Protein AF-A0A943L977-F1 (afdb_monomer)

Sequence (225 aa):
MISFDGFYSFISLGLAIFAIVITNFINKKDFKNYPFGKSTLEPILVIIKSLVLLIMCSITMFSAIEQVFNGGNSVDEGFALWYSVISSVGCTWVYLYMKKSSKSLNSEIVKVESNQWLMDAMISIGVLVGFIFSVILKKLELYEISKYVDPGMVIFTSSIFLRMPIRSIIEAFKELINTSADEDINYDINNLVKTVQDEYNIDDSVARVAKIGRELRIEIDFIVS

Nearest PDB structures (foldseek):
  8xma-assembly1_B  TM=7.734E-01  e=8.703E-07  Homo sapiens
  8f6j-assembly1_A  TM=7.476E-01  e=1.371E-06  Shewanella oneidensis
  3h90-assembly2_D  TM=8.190E-01  e=8.454E-06  Escherichia coli K-12
  8zsb-assembly1_B  TM=7.440E-01  e=2.789E-05  Homo sapiens
  7a0g-assembly1_FFF  TM=2.735E-01  e=5.050E+00  Serratia marcescens

Radius of gyration: 23.87 Å; Cα contacts (8 Å, |Δi|>4): 248; chains: 1; bounding box: 60×28×75 Å

Secondary structure (DSSP, 8-state):
-HHHHHHHHHHHHHHHHHHHHHHHHHHS--TTT-TT-STTHHHHHHHHHHHHHHHHHHHHHHHHHHHHHTT-----HHHHHHHHHHHHHHHHHHHHHHHHHHHHHT-HHHHHHHHHHHHHHHHHHHHHHHHHHHHHHHHTT-HHHHHHHHHHHHHHHHHHHTHHHHHHHHHHHHHHTTPBPPHHHHHHHHHHHHHHHHHHT-SEEEEEEEEETTEEEEEEEEE--

Structure (mmCIF, N/CA/C/O backbone):
data_AF-A0A943L977-F1
#
_entry.id   AF-A0A943L977-F1
#
loop_
_atom_site.group_PDB
_atom_site.id
_atom_site.type_symbol
_atom_site.label_atom_id
_atom_site.label_alt_id
_atom_site.label_comp_id
_atom_site.label_asym_id
_atom_site.label_entity_id
_atom_site.label_seq_id
_atom_site.pdbx_PDB_ins_code
_atom_site.Cartn_x
_atom_site.Cartn_y
_atom_site.Ca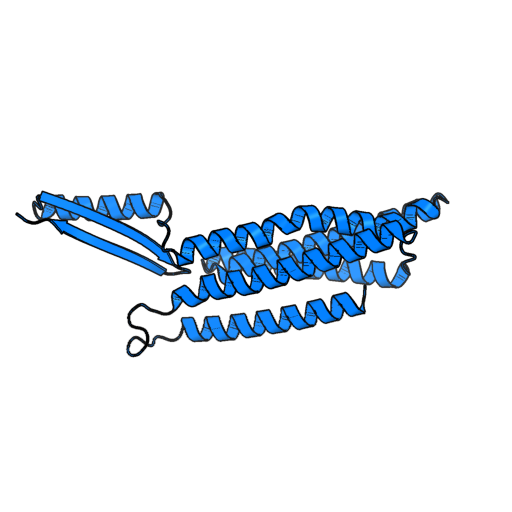rtn_z
_atom_site.occupancy
_atom_site.B_iso_or_equiv
_atom_site.auth_seq_id
_atom_site.auth_comp_id
_atom_site.auth_asym_id
_atom_site.auth_atom_id
_atom_site.pdbx_PDB_model_num
ATOM 1 N N . MET A 1 1 ? 19.811 -3.674 -12.307 1.00 54.75 1 MET A N 1
ATOM 2 C CA . MET A 1 1 ? 18.432 -4.078 -11.946 1.00 54.75 1 MET A CA 1
ATOM 3 C C . MET A 1 1 ? 18.370 -5.412 -11.209 1.00 54.75 1 MET A C 1
ATOM 5 O O . MET A 1 1 ? 17.838 -5.413 -10.114 1.00 54.75 1 MET A O 1
ATOM 9 N N . ILE A 1 2 ? 18.958 -6.506 -11.715 1.00 55.53 2 ILE A N 1
ATOM 10 C CA . ILE A 1 2 ? 18.793 -7.857 -11.124 1.00 55.53 2 ILE A CA 1
ATOM 11 C C . ILE A 1 2 ? 19.232 -7.947 -9.646 1.00 55.53 2 ILE A C 1
ATOM 13 O O . ILE A 1 2 ? 18.481 -8.457 -8.822 1.00 55.53 2 ILE A O 1
ATOM 17 N N . SER A 1 3 ? 20.396 -7.401 -9.266 1.00 59.47 3 SER A N 1
ATOM 18 C CA . SER A 1 3 ? 20.815 -7.423 -7.850 1.00 59.47 3 SER A CA 1
ATOM 19 C C . SER A 1 3 ? 19.894 -6.604 -6.945 1.00 59.47 3 SER A C 1
ATOM 21 O O . SER A 1 3 ? 19.609 -7.019 -5.828 1.00 59.47 3 SER A O 1
ATOM 23 N N . PHE A 1 4 ? 19.406 -5.457 -7.424 1.00 64.62 4 PHE A N 1
ATOM 24 C CA . PHE A 1 4 ? 18.495 -4.602 -6.661 1.00 64.62 4 PHE A CA 1
ATOM 25 C C . PHE A 1 4 ? 17.139 -5.285 -6.437 1.00 64.62 4 PHE A C 1
ATOM 27 O O . PHE A 1 4 ? 16.618 -5.256 -5.326 1.00 64.62 4 PHE A O 1
ATOM 34 N N . ASP A 1 5 ? 16.622 -5.972 -7.457 1.00 66.62 5 ASP A N 1
ATOM 35 C CA . ASP A 1 5 ? 15.373 -6.739 -7.386 1.00 66.62 5 ASP A CA 1
ATOM 36 C C . ASP A 1 5 ? 15.491 -7.942 -6.425 1.00 66.62 5 ASP A C 1
ATOM 38 O O . ASP A 1 5 ? 14.585 -8.244 -5.645 1.00 66.62 5 ASP A O 1
ATOM 42 N N . GLY A 1 6 ? 16.671 -8.574 -6.384 1.00 71.62 6 GLY A N 1
ATOM 43 C CA . GLY A 1 6 ? 16.999 -9.608 -5.398 1.00 71.62 6 GLY A CA 1
ATOM 44 C C . GLY A 1 6 ? 17.015 -9.086 -3.956 1.00 71.62 6 GLY A C 1
ATOM 45 O O . GLY A 1 6 ? 16.413 -9.698 -3.072 1.00 71.62 6 GLY A O 1
ATOM 46 N N . PHE A 1 7 ? 17.649 -7.933 -3.709 1.00 74.81 7 PHE A N 1
ATOM 47 C CA . PHE A 1 7 ? 17.635 -7.290 -2.387 1.00 74.81 7 PHE A CA 1
ATOM 48 C C . PHE A 1 7 ? 16.227 -6.861 -1.971 1.00 74.81 7 PHE A C 1
ATOM 50 O O . PHE A 1 7 ? 15.832 -7.091 -0.827 1.00 74.81 7 PHE A O 1
ATOM 57 N N . TYR A 1 8 ? 15.457 -6.289 -2.898 1.00 76.94 8 TYR A N 1
ATOM 58 C CA . TYR A 1 8 ? 14.060 -5.934 -2.669 1.00 76.94 8 TYR A CA 1
ATOM 59 C C . TYR A 1 8 ? 13.241 -7.158 -2.258 1.00 76.94 8 TYR A C 1
ATOM 61 O O . TYR A 1 8 ? 12.598 -7.145 -1.211 1.00 76.94 8 TYR A O 1
ATOM 69 N N . SER A 1 9 ? 13.336 -8.247 -3.021 1.00 76.94 9 SER A N 1
ATOM 70 C CA . SER A 1 9 ? 12.624 -9.495 -2.736 1.00 76.94 9 SER A CA 1
ATOM 71 C C . SER A 1 9 ? 12.993 -10.072 -1.365 1.00 76.94 9 SER A C 1
ATOM 73 O O . SER A 1 9 ? 12.118 -10.529 -0.629 1.00 76.94 9 SER A O 1
ATOM 75 N N . PHE A 1 10 ? 14.271 -10.007 -0.981 1.00 82.44 10 PHE A N 1
ATOM 76 C CA . PHE A 1 10 ? 14.735 -10.479 0.324 1.00 82.44 10 PHE A CA 1
ATOM 77 C C . PHE A 1 10 ? 14.172 -9.647 1.486 1.00 82.44 10 PHE A C 1
ATOM 79 O O . PHE A 1 10 ? 13.666 -10.202 2.464 1.00 82.44 10 PHE A O 1
ATOM 86 N N . ILE A 1 11 ? 14.211 -8.316 1.370 1.00 85.44 11 ILE A N 1
ATOM 87 C CA . ILE A 1 11 ? 13.645 -7.404 2.375 1.00 85.44 11 ILE A CA 1
ATOM 88 C C . ILE A 1 11 ? 12.129 -7.606 2.483 1.00 85.44 11 ILE A C 1
ATOM 90 O O . ILE A 1 11 ? 11.601 -7.734 3.589 1.00 85.44 11 ILE A O 1
ATOM 94 N N . SER A 1 12 ? 11.435 -7.691 1.348 1.00 80.50 12 SER A N 1
ATOM 95 C CA . SER A 1 12 ? 9.991 -7.924 1.278 1.00 80.50 12 SER A CA 1
ATOM 96 C C . SER A 1 12 ? 9.593 -9.246 1.933 1.00 80.50 12 SER A C 1
ATOM 98 O O . SER A 1 12 ? 8.645 -9.280 2.719 1.00 80.50 12 SER A O 1
ATOM 100 N N . LEU A 1 13 ? 10.360 -10.316 1.703 1.00 84.81 13 LEU A N 1
ATOM 101 C CA . LEU A 1 13 ? 10.159 -11.599 2.375 1.00 84.81 13 LEU A CA 1
ATOM 102 C C . LEU A 1 13 ? 10.334 -11.475 3.896 1.00 84.81 13 LEU A C 1
ATOM 104 O O . LEU A 1 13 ? 9.500 -11.970 4.655 1.00 84.81 13 LEU A O 1
ATOM 108 N N . GLY A 1 14 ? 11.382 -10.782 4.349 1.00 87.56 14 GLY A N 1
ATOM 109 C CA . GLY A 1 14 ? 11.613 -10.528 5.772 1.00 87.56 14 GLY A CA 1
ATOM 110 C C . GLY A 1 14 ? 10.456 -9.766 6.426 1.00 87.56 14 GLY A C 1
ATOM 111 O O . GLY A 1 14 ? 9.971 -10.165 7.486 1.00 87.56 14 GLY A O 1
ATOM 112 N N . LEU A 1 15 ? 9.951 -8.721 5.765 1.00 86.38 15 LEU A N 1
ATOM 113 C CA . LEU A 1 15 ? 8.788 -7.958 6.224 1.00 86.38 15 LEU A CA 1
ATOM 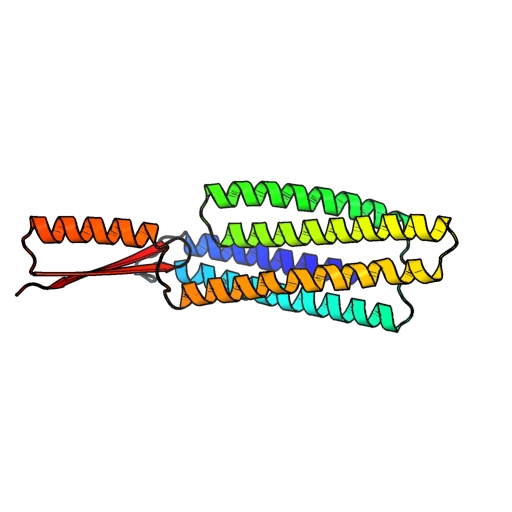114 C C . LEU A 1 15 ? 7.505 -8.793 6.246 1.00 86.38 15 LEU A C 1
ATOM 116 O O . LEU A 1 15 ? 6.686 -8.625 7.150 1.00 86.38 15 LEU A O 1
ATOM 120 N N . ALA A 1 16 ? 7.321 -9.695 5.281 1.00 84.62 16 ALA A N 1
ATOM 121 C CA . ALA A 1 16 ? 6.182 -10.606 5.251 1.00 84.62 16 ALA A CA 1
ATOM 122 C C . ALA A 1 16 ? 6.227 -11.603 6.420 1.00 84.62 16 ALA A C 1
ATOM 124 O O . ALA A 1 16 ? 5.232 -11.768 7.126 1.00 84.62 16 ALA A O 1
ATOM 125 N N . ILE A 1 17 ? 7.389 -12.208 6.693 1.00 87.75 17 ILE A N 1
ATOM 126 C CA . ILE A 1 17 ? 7.575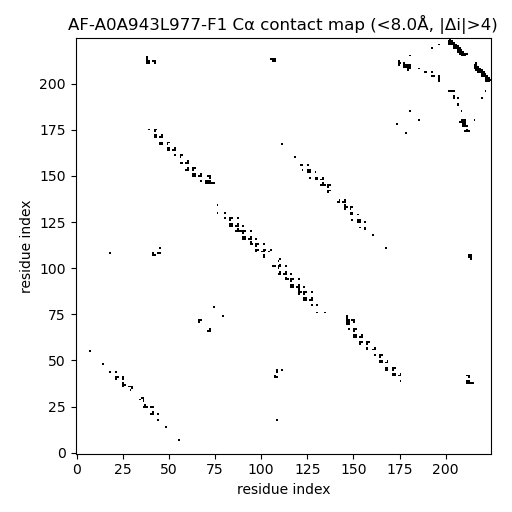 -13.102 7.847 1.00 87.75 17 ILE A CA 1
ATOM 127 C C . ILE A 1 17 ? 7.326 -12.342 9.151 1.00 87.75 17 ILE A C 1
ATOM 129 O O . ILE A 1 17 ? 6.584 -12.815 10.013 1.00 87.75 17 ILE A O 1
ATOM 133 N N . PHE A 1 18 ? 7.895 -11.142 9.283 1.00 88.19 18 PHE A N 1
ATOM 134 C CA . PHE A 1 18 ? 7.677 -10.292 10.448 1.00 88.19 18 PHE A CA 1
ATOM 135 C C . PHE A 1 18 ? 6.190 -9.967 10.642 1.00 88.19 18 PHE A C 1
ATOM 137 O O . PHE A 1 18 ? 5.667 -10.109 11.748 1.00 88.19 18 PHE A O 1
ATOM 144 N N . ALA A 1 19 ? 5.477 -9.633 9.563 1.00 87.12 19 ALA A N 1
ATOM 145 C CA . ALA A 1 19 ? 4.041 -9.387 9.600 1.00 87.12 19 ALA A CA 1
ATOM 146 C C . ALA A 1 19 ? 3.246 -10.611 10.075 1.00 87.12 19 ALA A C 1
ATOM 148 O O . ALA A 1 19 ? 2.346 -10.468 10.903 1.00 87.12 19 ALA A O 1
ATOM 149 N N . ILE A 1 20 ? 3.596 -11.814 9.610 1.00 87.25 20 ILE A N 1
ATOM 150 C CA . ILE A 1 20 ? 2.953 -13.066 10.038 1.00 87.25 20 ILE A CA 1
ATOM 151 C C . ILE A 1 20 ? 3.183 -13.311 11.534 1.00 87.25 20 ILE A C 1
ATOM 153 O O . ILE A 1 20 ? 2.237 -13.618 12.261 1.00 87.25 20 ILE A O 1
ATOM 157 N N . VAL A 1 21 ? 4.419 -13.146 12.013 1.00 88.62 21 VAL A N 1
ATOM 158 C CA . VAL A 1 21 ? 4.766 -13.333 13.432 1.00 88.62 21 VAL A CA 1
ATOM 159 C C . VAL A 1 21 ? 3.988 -12.359 14.317 1.00 88.62 21 VAL A C 1
ATOM 161 O O . VAL A 1 21 ? 3.378 -12.782 15.301 1.00 88.62 21 VAL A O 1
ATOM 164 N N . ILE A 1 22 ? 3.953 -11.076 13.949 1.00 87.81 22 ILE A N 1
ATOM 165 C CA . ILE A 1 22 ? 3.210 -10.049 14.688 1.00 87.81 22 ILE A CA 1
ATOM 166 C C . ILE A 1 22 ? 1.707 -10.328 14.652 1.00 87.81 22 ILE A C 1
ATOM 168 O O . ILE A 1 22 ? 1.060 -10.291 15.694 1.00 87.81 22 ILE A O 1
ATOM 172 N N . THR A 1 23 ? 1.151 -10.699 13.499 1.00 85.62 23 THR A N 1
ATOM 173 C CA . THR A 1 23 ? -0.278 -11.035 13.375 1.00 85.62 23 THR A CA 1
ATOM 174 C C . THR A 1 23 ? -0.652 -12.221 14.268 1.00 85.62 23 THR A C 1
ATOM 176 O O . THR A 1 23 ? -1.648 -12.173 14.990 1.00 85.62 23 THR A O 1
ATOM 179 N N . ASN A 1 24 ? 0.175 -13.271 14.298 1.00 86.69 24 ASN A N 1
ATOM 180 C CA . ASN A 1 24 ? -0.027 -14.410 15.196 1.00 86.69 24 ASN A CA 1
ATOM 181 C C . ASN A 1 24 ? 0.062 -14.005 16.673 1.00 86.69 24 ASN A C 1
ATOM 183 O O . ASN A 1 24 ? -0.698 -14.509 17.502 1.00 86.69 24 ASN A O 1
ATOM 187 N N . PHE A 1 25 ? 0.959 -13.078 17.012 1.00 87.06 25 PHE A N 1
ATOM 188 C CA . PHE A 1 25 ? 1.075 -12.551 18.367 1.00 87.06 25 PHE A CA 1
ATOM 189 C C . PHE A 1 25 ? -0.136 -11.702 18.785 1.00 87.06 25 PHE A C 1
ATOM 191 O O . PHE A 1 25 ? -0.576 -11.821 19.933 1.00 87.06 25 PHE A O 1
ATOM 198 N N . ILE A 1 26 ? -0.687 -10.896 17.868 1.00 85.62 26 ILE A N 1
ATOM 199 C CA . ILE A 1 26 ? -1.903 -10.093 18.076 1.00 85.62 26 ILE A CA 1
ATOM 200 C C . ILE A 1 26 ? -3.109 -11.006 18.316 1.00 85.62 26 ILE A C 1
ATOM 202 O O . ILE A 1 26 ? -3.849 -10.801 19.273 1.00 85.62 26 ILE A O 1
ATOM 206 N N . ASN A 1 27 ? -3.261 -12.065 17.515 1.00 83.62 27 ASN A N 1
ATOM 207 C CA . ASN A 1 27 ? -4.379 -13.009 17.629 1.00 83.62 27 ASN A CA 1
ATOM 208 C C . ASN A 1 27 ? -4.362 -13.836 18.931 1.00 83.62 27 ASN A C 1
ATOM 210 O O . ASN A 1 27 ? -5.376 -14.425 19.315 1.00 83.62 27 ASN A O 1
ATOM 214 N N . LYS A 1 28 ? -3.219 -13.914 19.626 1.00 85.19 28 LYS A N 1
ATOM 215 C CA . LYS A 1 28 ? -3.103 -14.657 20.884 1.00 85.19 28 LYS A CA 1
ATOM 216 C C . LYS A 1 28 ? -3.711 -13.855 22.038 1.00 85.19 28 LYS A C 1
ATOM 218 O O . LYS A 1 28 ? -3.115 -12.878 22.499 1.00 85.19 28 LYS A O 1
ATOM 223 N N . LYS A 1 29 ? -4.852 -14.335 22.549 1.00 75.94 29 LYS A N 1
ATOM 224 C CA . LYS A 1 29 ? -5.542 -13.783 23.726 1.00 75.94 29 LYS A CA 1
ATOM 225 C C . LYS A 1 29 ? -4.642 -13.867 24.965 1.00 75.94 29 LYS A C 1
ATOM 227 O O . LYS A 1 29 ? -4.356 -14.957 25.452 1.00 75.94 29 LYS A O 1
ATOM 232 N N . ASP A 1 30 ? -4.192 -12.717 25.456 1.00 80.56 30 ASP A N 1
ATOM 233 C CA . ASP A 1 30 ? -3.393 -12.579 26.678 1.00 80.56 30 ASP A CA 1
ATOM 234 C C . ASP A 1 30 ? -3.850 -11.340 27.453 1.00 80.56 30 ASP A C 1
ATOM 236 O O . ASP A 1 30 ? -3.211 -10.290 27.430 1.00 80.56 30 ASP A O 1
ATOM 240 N N . PHE A 1 31 ? -4.986 -11.472 28.134 1.00 77.62 31 PHE A N 1
ATOM 241 C CA . PHE A 1 31 ? -5.580 -10.384 28.912 1.00 77.62 31 PHE A CA 1
ATOM 242 C C . PHE A 1 31 ? -4.836 -10.094 30.222 1.00 77.62 31 PHE A C 1
ATOM 244 O O . PHE A 1 31 ? -5.082 -9.064 30.839 1.00 77.62 31 PHE A O 1
ATOM 251 N N . LYS A 1 32 ? -3.919 -10.976 30.653 1.00 82.12 32 LYS A N 1
ATOM 252 C CA . LYS A 1 32 ? -3.145 -10.777 31.886 1.00 82.12 32 LYS A CA 1
ATOM 253 C C . LYS A 1 32 ? -2.067 -9.714 31.693 1.00 82.12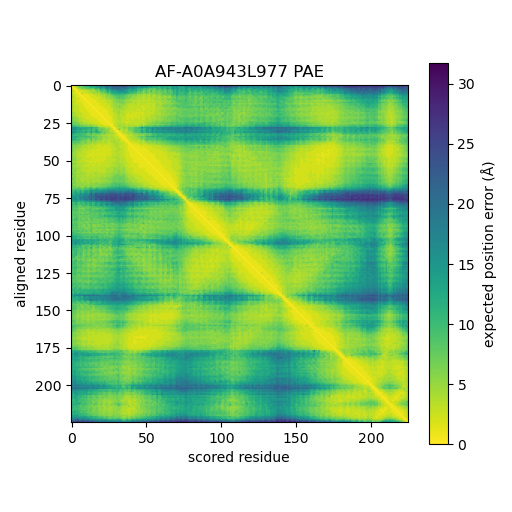 32 LYS A C 1
ATOM 255 O O . LYS A 1 32 ? -1.903 -8.859 32.554 1.00 82.12 32 LYS A O 1
ATOM 260 N N . ASN A 1 33 ? -1.344 -9.778 30.575 1.00 82.25 33 ASN A N 1
ATOM 261 C CA . ASN A 1 33 ? -0.299 -8.803 30.254 1.00 82.25 33 ASN A CA 1
ATOM 262 C C . ASN A 1 33 ? -0.812 -7.667 29.353 1.00 82.25 33 ASN A C 1
ATOM 264 O O . ASN A 1 33 ? -0.266 -6.568 29.391 1.00 82.25 33 ASN A O 1
ATOM 268 N N . TYR A 1 34 ? -1.856 -7.921 28.552 1.00 84.00 34 TYR A N 1
ATOM 269 C CA . TYR A 1 34 ? -2.425 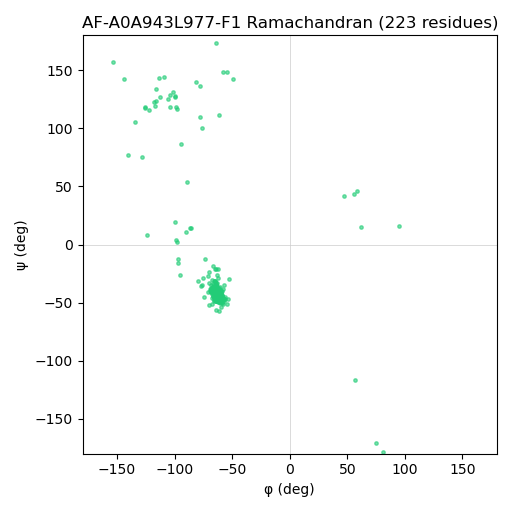-6.968 27.593 1.00 84.00 34 TYR A CA 1
ATOM 270 C C . TYR A 1 34 ? -3.946 -6.839 27.790 1.00 84.00 34 TYR A C 1
ATOM 272 O O . TYR A 1 34 ? -4.723 -7.374 26.994 1.00 84.00 34 TYR A O 1
ATOM 280 N N . PRO A 1 35 ? -4.399 -6.135 28.845 1.00 81.00 35 PRO A N 1
ATOM 281 C CA . PRO A 1 35 ? -5.822 -6.029 29.180 1.00 81.00 35 PRO A CA 1
ATOM 282 C C . PRO A 1 35 ? -6.655 -5.344 28.086 1.00 81.00 35 PRO A C 1
ATOM 284 O O . PRO A 1 35 ? -7.818 -5.683 27.904 1.00 81.00 35 PRO A O 1
ATOM 287 N N . PHE A 1 36 ? -6.048 -4.441 27.309 1.00 76.44 36 PHE A N 1
ATOM 288 C CA . PHE A 1 36 ? -6.698 -3.708 26.212 1.00 76.44 36 PHE A CA 1
ATOM 289 C C . PHE A 1 36 ? -6.407 -4.287 24.818 1.00 76.44 36 PHE A C 1
ATOM 291 O O . PHE A 1 36 ? -6.525 -3.573 23.818 1.00 76.44 36 PHE A O 1
ATOM 298 N N . GLY A 1 37 ? -5.968 -5.548 24.757 1.00 83.50 37 GLY A N 1
ATOM 299 C CA . GLY A 1 37 ? -5.599 -6.212 23.510 1.00 83.50 37 GLY A CA 1
ATOM 300 C C . GLY A 1 37 ? -4.252 -5.752 22.945 1.00 83.50 37 GLY A C 1
ATOM 301 O O . GLY A 1 37 ? -3.466 -5.057 23.593 1.00 83.50 37 GLY A O 1
ATOM 302 N N . LYS A 1 38 ? -3.962 -6.195 21.719 1.00 86.56 38 LYS A N 1
ATOM 303 C CA . LYS A 1 38 ? -2.682 -5.970 21.019 1.00 86.56 38 LYS A CA 1
ATOM 304 C C . LYS A 1 38 ? -2.854 -5.290 19.660 1.00 86.56 38 LYS A C 1
ATOM 306 O O . LYS A 1 38 ? -1.887 -5.172 18.913 1.00 86.56 38 LYS A O 1
ATOM 311 N N . SER A 1 39 ? -4.059 -4.829 19.343 1.00 83.81 39 SER A N 1
ATOM 312 C CA . SER A 1 39 ? -4.414 -4.312 18.016 1.00 83.81 39 SER A CA 1
ATOM 313 C C . SER A 1 39 ? -3.639 -3.061 17.622 1.00 83.81 39 SER A C 1
ATOM 315 O O . SER A 1 39 ? -3.447 -2.824 16.441 1.00 83.81 39 SER A O 1
ATOM 317 N N . THR A 1 40 ? -3.079 -2.313 18.577 1.00 84.62 40 THR A N 1
ATOM 318 C CA . THR A 1 40 ? -2.172 -1.186 18.296 1.00 84.62 40 THR A CA 1
ATOM 319 C C . THR A 1 40 ? -0.885 -1.612 17.570 1.00 84.62 40 THR A C 1
ATOM 321 O O . THR A 1 40 ? -0.255 -0.792 16.909 1.00 84.62 40 THR A O 1
ATOM 324 N N . LEU A 1 41 ? -0.488 -2.890 17.635 1.00 87.81 41 LEU A N 1
ATOM 325 C CA . LEU A 1 41 ? 0.668 -3.400 16.885 1.00 87.81 41 LEU A CA 1
ATOM 326 C C . LEU A 1 41 ? 0.413 -3.468 15.370 1.00 87.81 41 LEU A C 1
ATOM 328 O O . LEU A 1 41 ? 1.368 -3.427 14.597 1.00 87.81 41 LEU A O 1
ATOM 332 N N . GLU A 1 42 ? -0.848 -3.548 14.941 1.00 86.06 42 GLU A N 1
ATOM 333 C CA . GLU A 1 42 ? -1.240 -3.577 13.528 1.00 86.06 42 GLU A CA 1
ATOM 334 C C . GLU A 1 42 ? -0.875 -2.273 12.791 1.00 86.06 42 GLU A C 1
ATOM 336 O O . GLU A 1 42 ? -0.078 -2.347 11.850 1.00 86.06 42 GLU A O 1
ATOM 341 N N . PRO A 1 43 ? -1.319 -1.073 13.221 1.00 87.19 43 PRO A N 1
ATOM 342 C CA . PRO A 1 43 ? -0.911 0.173 12.576 1.00 87.19 43 PRO A CA 1
ATOM 343 C C . PRO A 1 43 ? 0.601 0.426 12.679 1.00 87.19 43 PRO A C 1
ATOM 345 O O . PRO A 1 43 ? 1.200 0.930 11.732 1.00 87.19 43 PRO A O 1
ATOM 348 N N . ILE A 1 44 ? 1.266 0.010 13.766 1.00 90.19 44 ILE A N 1
ATOM 349 C CA . ILE A 1 44 ? 2.734 0.115 13.886 1.00 90.19 44 ILE A CA 1
ATOM 350 C C . ILE A 1 44 ? 3.432 -0.698 12.788 1.00 90.19 44 ILE A C 1
ATOM 352 O O . ILE A 1 44 ? 4.340 -0.200 12.119 1.00 90.19 44 ILE A O 1
ATOM 356 N N . LEU A 1 45 ? 2.994 -1.940 12.570 1.00 89.06 45 LEU A N 1
ATOM 357 C CA . LEU A 1 45 ? 3.523 -2.799 11.515 1.00 89.06 45 LEU A CA 1
ATOM 358 C C . LEU A 1 45 ? 3.303 -2.180 10.126 1.00 89.06 45 LEU A C 1
ATOM 360 O O . LEU A 1 45 ? 4.214 -2.201 9.295 1.00 89.06 45 LEU A O 1
ATOM 364 N N . VAL A 1 46 ? 2.124 -1.601 9.884 1.00 87.81 46 VAL A N 1
ATOM 365 C CA . VAL A 1 46 ? 1.808 -0.908 8.626 1.00 87.81 46 VAL A CA 1
ATOM 366 C C . VAL A 1 46 ? 2.743 0.279 8.393 1.00 87.81 46 VAL A C 1
ATOM 368 O O . VAL A 1 46 ? 3.258 0.423 7.282 1.00 87.81 46 VAL A O 1
ATOM 371 N N . ILE A 1 47 ? 3.018 1.092 9.420 1.00 90.69 47 ILE A N 1
ATOM 372 C CA . ILE A 1 47 ? 3.961 2.219 9.331 1.00 90.69 47 ILE A CA 1
ATOM 373 C C . ILE A 1 47 ? 5.357 1.716 8.955 1.00 90.69 47 ILE A C 1
ATOM 375 O O . ILE A 1 47 ? 5.949 2.234 8.009 1.00 90.69 47 ILE A O 1
ATOM 379 N N . ILE A 1 48 ? 5.865 0.684 9.640 1.00 90.81 48 ILE A N 1
ATOM 380 C CA . ILE A 1 48 ? 7.202 0.125 9.379 1.00 90.81 48 ILE A CA 1
ATOM 381 C C . ILE A 1 48 ? 7.307 -0.369 7.932 1.00 90.81 48 ILE A C 1
ATOM 383 O O . ILE A 1 48 ? 8.233 0.015 7.217 1.00 90.81 48 ILE A O 1
ATOM 387 N N . LYS A 1 49 ? 6.345 -1.179 7.471 1.00 87.25 49 LYS A N 1
ATOM 388 C CA . LYS A 1 49 ? 6.346 -1.702 6.095 1.00 87.25 49 LYS A CA 1
ATOM 389 C C . LYS A 1 49 ? 6.272 -0.582 5.063 1.00 87.25 49 LYS A C 1
ATOM 391 O O . LYS A 1 49 ? 7.057 -0.564 4.118 1.00 87.25 49 LYS A O 1
ATOM 396 N N . SER A 1 50 ? 5.368 0.372 5.267 1.00 87.19 50 SER A N 1
ATOM 397 C CA . SER A 1 50 ? 5.174 1.494 4.346 1.00 87.19 50 SER A CA 1
ATOM 398 C C . SER A 1 50 ? 6.409 2.392 4.271 1.00 87.19 50 SER A C 1
ATOM 400 O O . SER A 1 50 ? 6.745 2.879 3.195 1.00 87.19 50 SER A O 1
ATOM 402 N N . LEU A 1 51 ? 7.125 2.572 5.384 1.00 91.19 51 LEU A N 1
ATOM 403 C CA . LEU A 1 51 ? 8.364 3.344 5.431 1.00 91.19 51 LEU A CA 1
ATOM 404 C C . LEU A 1 51 ? 9.492 2.651 4.656 1.00 91.19 51 LEU A C 1
ATOM 406 O O . LEU A 1 51 ? 10.188 3.305 3.881 1.00 91.19 51 LEU A O 1
ATOM 410 N N . VAL A 1 52 ? 9.636 1.329 4.792 1.00 88.88 52 VAL A N 1
ATOM 411 C CA . VAL A 1 52 ? 10.609 0.566 3.992 1.00 88.88 52 VAL A CA 1
ATOM 412 C C . VAL A 1 52 ? 10.280 0.650 2.499 1.00 88.88 52 VAL A C 1
ATOM 414 O O . VAL A 1 52 ? 11.170 0.922 1.695 1.00 88.88 52 VAL A O 1
ATOM 417 N N . LEU A 1 53 ? 9.007 0.493 2.120 1.00 83.75 53 LEU A N 1
ATOM 418 C CA . LEU A 1 53 ? 8.567 0.634 0.727 1.00 83.75 53 LEU A CA 1
ATOM 419 C C . LEU A 1 53 ? 8.846 2.036 0.171 1.00 83.75 53 LEU A C 1
ATOM 421 O O . LEU A 1 53 ? 9.309 2.165 -0.961 1.00 83.75 53 LEU A O 1
ATOM 425 N N . LEU A 1 54 ? 8.619 3.082 0.970 1.00 88.50 54 LEU A N 1
ATOM 426 C CA . LEU A 1 54 ? 8.911 4.464 0.592 1.00 88.50 54 LEU A CA 1
ATOM 427 C C . LEU A 1 54 ? 10.404 4.669 0.300 1.00 88.50 54 LEU A C 1
ATOM 429 O O . LEU A 1 54 ? 10.755 5.276 -0.715 1.00 88.50 54 LEU A O 1
ATOM 433 N N . ILE A 1 55 ? 11.279 4.142 1.162 1.00 89.44 55 ILE A N 1
ATOM 434 C CA . ILE A 1 55 ? 12.736 4.213 0.985 1.00 89.44 55 ILE A CA 1
ATOM 435 C C . ILE A 1 55 ? 13.148 3.480 -0.293 1.00 89.44 55 ILE A C 1
ATOM 437 O O . ILE A 1 55 ? 13.842 4.056 -1.128 1.00 89.44 55 ILE A O 1
ATOM 441 N N . MET A 1 56 ? 12.681 2.245 -0.485 1.00 84.56 56 MET A N 1
ATOM 442 C CA . MET A 1 56 ? 13.013 1.445 -1.667 1.00 84.56 56 MET A CA 1
ATOM 443 C C . MET A 1 56 ? 12.545 2.114 -2.962 1.00 84.56 56 MET A C 1
ATOM 445 O O . MET A 1 56 ? 13.314 2.212 -3.920 1.00 84.56 56 MET A O 1
ATOM 449 N N . CYS A 1 57 ? 11.315 2.631 -2.985 1.00 84.19 57 CYS A N 1
ATOM 450 C CA . CYS A 1 57 ? 10.772 3.356 -4.131 1.00 84.19 57 CYS A CA 1
ATOM 451 C C . CYS A 1 57 ? 11.594 4.616 -4.438 1.00 84.19 57 CYS A C 1
ATOM 453 O O . CYS A 1 57 ? 11.885 4.898 -5.599 1.00 84.19 57 CYS A O 1
ATOM 455 N N . SER A 1 58 ? 12.015 5.347 -3.401 1.00 88.69 58 SER A N 1
ATOM 456 C CA . SER A 1 58 ? 12.847 6.543 -3.555 1.00 88.69 58 SER A CA 1
ATOM 457 C C . SER A 1 58 ? 14.215 6.195 -4.140 1.00 88.69 58 SER A C 1
ATOM 459 O O . SER A 1 58 ? 14.622 6.802 -5.126 1.00 88.69 58 SER A O 1
ATOM 461 N N . ILE A 1 59 ? 14.898 5.179 -3.597 1.00 87.00 59 ILE A N 1
ATOM 462 C CA . ILE A 1 59 ? 16.196 4.710 -4.113 1.00 87.00 59 ILE A CA 1
ATOM 463 C C . ILE A 1 59 ? 16.069 4.297 -5.583 1.00 87.00 59 ILE A C 1
ATOM 465 O O . ILE A 1 59 ? 16.860 4.737 -6.412 1.00 87.00 59 ILE A O 1
ATOM 469 N N . THR A 1 60 ? 15.040 3.515 -5.919 1.00 83.44 60 THR A N 1
ATOM 470 C CA . THR A 1 60 ? 14.784 3.062 -7.296 1.00 83.44 60 THR A CA 1
ATOM 471 C C . THR A 1 60 ? 14.605 4.242 -8.249 1.00 83.44 60 THR A C 1
ATOM 473 O O . THR A 1 60 ? 15.184 4.265 -9.335 1.00 83.44 60 THR A O 1
ATOM 476 N N . MET A 1 61 ? 13.838 5.249 -7.828 1.00 86.31 61 MET A N 1
ATOM 477 C CA . MET A 1 61 ? 13.608 6.461 -8.606 1.00 86.31 61 MET A CA 1
ATOM 478 C C . MET A 1 61 ? 14.899 7.263 -8.809 1.00 86.31 61 MET A C 1
ATOM 480 O O . MET A 1 61 ? 15.179 7.669 -9.934 1.00 86.31 61 MET A O 1
ATOM 484 N N . PHE A 1 62 ? 15.718 7.444 -7.766 1.00 88.44 62 PHE A N 1
ATOM 485 C CA . PHE A 1 62 ? 17.021 8.111 -7.886 1.00 88.44 62 PHE A CA 1
ATOM 486 C C . PHE A 1 62 ? 17.957 7.367 -8.842 1.00 88.44 62 PHE A C 1
ATOM 488 O O . PHE A 1 62 ? 18.548 7.991 -9.720 1.00 88.44 62 PHE A O 1
ATOM 495 N N . SER A 1 63 ? 18.035 6.039 -8.741 1.00 85.31 63 SER A N 1
ATOM 496 C CA . SER A 1 63 ? 18.838 5.225 -9.657 1.00 85.31 63 SER A CA 1
ATOM 497 C C . SER A 1 63 ? 18.337 5.288 -11.103 1.00 85.31 63 SER A C 1
ATOM 499 O O . SER A 1 63 ? 19.138 5.201 -12.032 1.00 85.31 63 SER A O 1
ATOM 501 N N . ALA A 1 64 ? 17.029 5.427 -11.326 1.00 83.94 64 ALA A N 1
ATOM 502 C CA . ALA A 1 64 ? 16.477 5.610 -12.666 1.00 83.94 64 ALA A CA 1
ATOM 503 C C . ALA A 1 64 ? 16.804 7.001 -13.232 1.00 83.94 64 ALA A C 1
ATOM 505 O O . ALA A 1 64 ? 17.187 7.114 -14.393 1.00 83.94 64 ALA A O 1
ATOM 506 N N . ILE A 1 65 ? 16.732 8.049 -12.405 1.00 87.25 65 ILE A N 1
ATOM 507 C CA . ILE A 1 65 ? 17.149 9.410 -12.776 1.00 87.25 65 ILE A CA 1
ATOM 508 C C . ILE A 1 65 ? 18.631 9.430 -13.167 1.00 87.25 65 ILE A C 1
ATOM 510 O O . ILE A 1 65 ? 18.990 9.977 -14.208 1.00 87.25 65 ILE A O 1
ATOM 514 N N . GLU A 1 66 ? 19.488 8.789 -12.373 1.00 86.00 66 GLU A N 1
ATOM 515 C CA . GLU A 1 66 ? 20.916 8.661 -12.668 1.00 86.00 66 GLU A CA 1
ATOM 516 C C . GLU A 1 66 ? 21.165 7.934 -14.001 1.00 86.00 66 GLU A C 1
ATOM 518 O O . GLU A 1 66 ? 21.986 8.375 -14.803 1.00 86.00 66 GLU A O 1
ATOM 523 N N . GLN A 1 67 ? 20.405 6.873 -14.296 1.00 84.62 67 GLN A N 1
ATOM 524 C CA . GLN A 1 67 ? 20.476 6.185 -15.591 1.00 84.62 67 GLN A CA 1
ATOM 525 C C . GLN A 1 67 ? 20.094 7.092 -16.765 1.00 84.62 67 GLN A C 1
ATOM 527 O O . GLN A 1 67 ? 20.739 7.020 -17.808 1.00 84.62 67 GLN A O 1
ATOM 532 N N . VAL A 1 68 ? 19.097 7.971 -16.612 1.00 85.31 68 VAL A N 1
ATOM 533 C CA . VAL A 1 68 ? 18.770 8.966 -17.649 1.00 85.31 68 VAL A CA 1
ATOM 534 C C . VAL A 1 68 ? 19.948 9.916 -17.881 1.00 85.31 68 VAL A C 1
ATOM 536 O O . VAL A 1 68 ? 20.320 10.150 -19.031 1.00 85.31 68 VAL A O 1
ATOM 539 N N . PHE A 1 69 ? 20.572 10.432 -16.818 1.00 85.81 69 PHE A N 1
ATOM 540 C CA . PHE A 1 69 ? 21.709 11.351 -16.945 1.00 85.81 69 PHE A CA 1
ATOM 541 C C . PHE A 1 69 ? 22.966 10.692 -17.529 1.00 85.81 69 PHE A C 1
ATOM 543 O O . PHE A 1 69 ? 23.710 11.347 -18.255 1.00 85.81 69 PHE A O 1
ATOM 550 N N . ASN A 1 70 ? 23.171 9.397 -17.283 1.00 85.12 70 ASN A N 1
ATOM 551 C CA . ASN A 1 70 ? 24.333 8.642 -17.762 1.00 85.12 70 ASN A CA 1
ATOM 552 C C . ASN A 1 70 ? 24.174 8.060 -19.184 1.00 85.12 70 ASN A C 1
ATOM 554 O O . ASN A 1 70 ? 24.975 7.222 -19.594 1.00 85.12 70 ASN A O 1
ATOM 558 N N . GLY A 1 71 ? 23.179 8.510 -19.960 1.00 76.69 71 GLY A N 1
ATOM 559 C CA . GLY A 1 71 ? 23.002 8.106 -21.365 1.00 76.69 71 GLY A CA 1
ATOM 560 C C . GLY A 1 71 ? 22.040 6.933 -21.592 1.00 76.69 71 GLY A C 1
ATOM 561 O O . GLY A 1 71 ? 22.026 6.349 -22.676 1.00 76.69 71 GLY A O 1
ATOM 562 N N . GLY A 1 72 ? 21.219 6.607 -20.593 1.00 72.62 72 GLY A N 1
ATOM 563 C CA . GLY A 1 72 ? 20.235 5.531 -20.648 1.00 72.62 72 GLY A CA 1
ATOM 564 C C . GLY A 1 72 ? 20.834 4.148 -20.387 1.00 72.62 72 GLY A C 1
ATOM 565 O O . GLY A 1 72 ? 22.024 3.996 -20.110 1.00 72.62 72 GLY A O 1
ATOM 566 N N . ASN A 1 73 ? 19.993 3.118 -20.452 1.00 70.38 73 ASN A N 1
ATOM 567 C CA . ASN A 1 73 ? 20.396 1.745 -20.171 1.00 70.38 73 ASN A CA 1
ATOM 568 C C . ASN A 1 73 ? 20.248 0.868 -21.421 1.00 70.38 73 ASN A C 1
ATOM 570 O O . ASN A 1 73 ? 19.230 0.910 -22.112 1.00 70.38 73 ASN A O 1
ATOM 574 N N . SER A 1 74 ? 21.268 0.059 -21.712 1.00 59.94 74 SER A N 1
ATOM 575 C CA . SER A 1 74 ? 21.204 -0.953 -22.771 1.00 59.94 74 SER A CA 1
ATOM 576 C C . SER A 1 74 ? 20.788 -2.275 -22.141 1.00 59.94 74 SER A C 1
ATOM 578 O O . SER A 1 74 ? 21.611 -3.073 -21.703 1.00 59.94 74 SER A O 1
ATOM 580 N N . VAL A 1 75 ? 19.476 -2.474 -22.022 1.00 60.53 75 VAL A N 1
ATOM 581 C CA . VAL A 1 75 ? 18.930 -3.704 -21.441 1.00 60.53 75 VAL A CA 1
ATOM 582 C C . VAL A 1 75 ? 18.981 -4.829 -22.475 1.00 60.53 75 VAL A C 1
ATOM 584 O O . VAL A 1 75 ? 18.651 -4.626 -23.644 1.00 60.53 75 VAL A O 1
ATOM 587 N N . ASP A 1 76 ? 19.394 -6.017 -22.034 1.00 61.81 76 ASP A N 1
ATOM 588 C CA . ASP A 1 76 ? 19.359 -7.242 -22.831 1.00 61.81 76 ASP A CA 1
ATOM 589 C C . ASP A 1 76 ? 17.908 -7.761 -22.895 1.00 61.81 76 ASP A C 1
ATOM 591 O O . ASP A 1 76 ? 17.353 -8.298 -21.932 1.00 61.81 76 ASP A O 1
ATOM 595 N N . GLU A 1 77 ? 17.241 -7.486 -24.016 1.00 59.41 77 GLU A N 1
ATOM 596 C CA . GLU A 1 77 ? 15.774 -7.505 -24.137 1.00 59.41 77 GLU A CA 1
ATOM 597 C C . GLU A 1 77 ? 15.162 -8.909 -24.087 1.00 59.41 77 GLU A C 1
ATOM 599 O O . GLU A 1 77 ? 14.013 -9.065 -23.676 1.00 59.41 77 GLU A O 1
ATOM 604 N N . GLY A 1 78 ? 15.912 -9.943 -24.483 1.00 67.62 78 GLY A N 1
ATOM 605 C CA . GLY A 1 78 ? 15.370 -11.293 -24.653 1.00 67.62 78 GLY A CA 1
ATOM 606 C C . GLY A 1 78 ? 14.939 -11.945 -23.338 1.00 67.62 78 GLY A C 1
ATOM 607 O O . GLY A 1 78 ? 13.810 -12.420 -23.214 1.00 67.62 78 GLY A O 1
ATOM 608 N N . PHE A 1 79 ? 15.823 -11.953 -22.339 1.00 73.31 79 PHE A N 1
ATOM 609 C CA . PHE A 1 79 ? 15.527 -12.547 -21.031 1.00 73.31 79 PHE A CA 1
ATOM 610 C C . PHE A 1 79 ? 14.636 -11.633 -20.177 1.00 73.31 79 PHE A C 1
ATOM 612 O O . PHE A 1 79 ? 13.741 -12.109 -19.475 1.00 73.31 79 PHE A O 1
ATOM 619 N N . ALA A 1 80 ? 14.834 -10.315 -20.280 1.00 71.69 80 ALA A N 1
ATOM 620 C CA . ALA A 1 80 ? 14.087 -9.330 -19.506 1.00 71.69 80 ALA A CA 1
ATOM 621 C C . ALA A 1 80 ? 12.594 -9.284 -19.882 1.00 71.69 80 ALA A C 1
ATOM 623 O O . ALA A 1 80 ? 11.744 -9.170 -18.996 1.00 71.69 80 ALA A O 1
ATOM 624 N N . LEU A 1 81 ? 12.255 -9.456 -21.168 1.00 77.25 81 LEU A N 1
ATOM 625 C CA . LEU A 1 81 ? 10.863 -9.481 -21.621 1.00 77.25 81 LEU A CA 1
ATOM 626 C C . LEU A 1 81 ? 10.114 -10.695 -21.054 1.00 77.25 81 LEU A C 1
ATOM 628 O O . LEU A 1 81 ? 9.049 -10.528 -20.461 1.00 77.25 81 LEU A O 1
ATOM 632 N N . TRP A 1 82 ? 10.687 -11.899 -21.145 1.00 79.38 82 TRP A N 1
ATOM 633 C CA . TRP A 1 82 ? 10.079 -13.103 -20.561 1.00 79.38 82 TRP A CA 1
ATOM 634 C C . TRP A 1 82 ? 9.905 -12.999 -19.045 1.00 79.38 82 TRP A C 1
ATOM 636 O O . TRP A 1 82 ? 8.842 -13.349 -18.529 1.00 79.38 82 TRP A O 1
ATOM 646 N N . TYR A 1 83 ? 10.910 -12.469 -18.341 1.00 80.00 83 TYR A N 1
ATOM 647 C CA . TYR A 1 83 ? 10.811 -12.200 -16.908 1.00 80.00 83 TYR A CA 1
ATOM 648 C C . TYR A 1 83 ? 9.657 -11.238 -16.592 1.00 80.00 83 TYR A C 1
ATOM 650 O O . TYR A 1 83 ? 8.830 -11.549 -15.737 1.00 80.00 83 TYR A O 1
ATOM 658 N N . SER A 1 84 ? 9.546 -10.126 -17.330 1.00 78.75 84 SER A N 1
ATOM 659 C CA . SER A 1 84 ? 8.492 -9.125 -17.118 1.00 78.75 84 SER A CA 1
ATOM 660 C C . SER A 1 84 ? 7.078 -9.664 -17.362 1.00 78.75 84 SER A C 1
ATOM 662 O O . SER A 1 84 ? 6.156 -9.326 -16.629 1.00 78.75 84 SER A O 1
ATOM 664 N N . VAL A 1 85 ? 6.892 -10.564 -1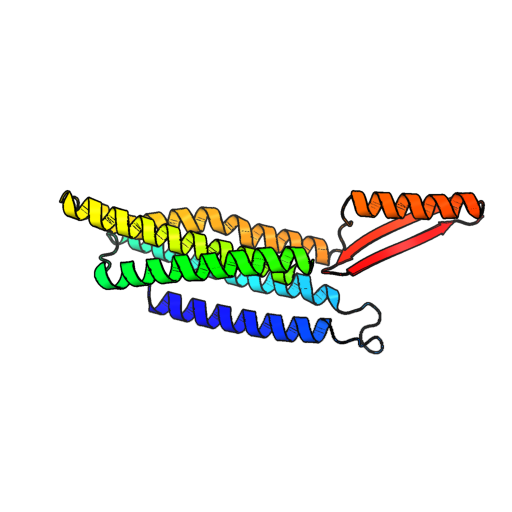8.336 1.00 84.69 85 VAL A N 1
ATOM 665 C CA . VAL A 1 85 ? 5.591 -11.216 -18.568 1.00 84.69 85 VAL A CA 1
ATOM 666 C C . VAL A 1 85 ? 5.204 -12.078 -17.366 1.00 84.69 85 VAL A C 1
ATOM 668 O O . VAL A 1 85 ? 4.080 -11.985 -16.869 1.00 84.69 85 VAL A O 1
ATOM 671 N N . ILE A 1 86 ? 6.131 -12.914 -16.889 1.00 85.31 86 ILE A N 1
ATOM 672 C CA . ILE A 1 86 ? 5.877 -13.822 -15.766 1.00 85.31 86 ILE A CA 1
ATOM 673 C C . ILE A 1 86 ? 5.616 -13.027 -14.483 1.00 85.31 86 ILE A C 1
ATOM 675 O O . ILE A 1 86 ? 4.661 -13.337 -13.766 1.00 85.31 86 ILE A O 1
ATOM 679 N N . SER A 1 87 ? 6.406 -11.983 -14.211 1.00 81.25 87 SER A N 1
ATOM 680 C CA . SER A 1 87 ? 6.216 -11.136 -13.031 1.00 81.25 87 SER A CA 1
ATOM 681 C C . SER A 1 87 ? 4.894 -10.368 -13.088 1.00 81.25 87 SER A C 1
ATOM 683 O O . SER A 1 87 ? 4.142 -10.399 -12.116 1.00 81.25 87 SER A O 1
ATOM 685 N N . SER A 1 88 ? 4.525 -9.782 -14.235 1.00 83.62 88 SER A N 1
ATOM 686 C CA . SER A 1 88 ? 3.232 -9.107 -14.411 1.00 83.62 88 SER A CA 1
ATOM 687 C C . SER A 1 88 ? 2.053 -10.024 -14.107 1.00 83.62 88 SER A C 1
ATOM 689 O O . SER A 1 88 ? 1.138 -9.630 -13.378 1.00 83.62 88 SER A O 1
ATOM 691 N N . VAL A 1 89 ? 2.063 -11.247 -14.643 1.00 88.88 89 VAL A N 1
ATOM 692 C CA . VAL A 1 89 ? 0.985 -12.219 -14.414 1.00 88.88 89 VAL A CA 1
ATOM 693 C C . VAL A 1 89 ? 0.963 -12.664 -12.952 1.00 88.88 89 VAL A C 1
ATOM 695 O O . VAL A 1 89 ? -0.102 -12.656 -12.331 1.00 88.88 89 VAL A O 1
ATOM 698 N N . GLY A 1 90 ? 2.126 -12.996 -12.385 1.00 86.06 90 GLY A N 1
ATOM 699 C CA . GLY A 1 90 ? 2.262 -13.430 -10.996 1.00 86.06 90 GLY A CA 1
ATOM 700 C C . GLY A 1 90 ? 1.767 -12.377 -10.007 1.00 86.06 90 GLY A C 1
ATOM 701 O O . GLY A 1 90 ? 0.872 -12.654 -9.207 1.00 86.06 90 GLY A O 1
ATOM 702 N N . CYS A 1 91 ? 2.271 -11.146 -10.105 1.00 84.81 91 CYS A N 1
ATOM 703 C CA . CYS A 1 91 ? 1.878 -10.052 -9.220 1.00 84.81 91 CYS A CA 1
ATOM 704 C C . CYS A 1 91 ? 0.389 -9.710 -9.358 1.00 84.81 91 CYS A C 1
ATOM 706 O O . CYS A 1 91 ? -0.293 -9.514 -8.352 1.00 84.81 91 CYS A O 1
ATOM 708 N N . THR A 1 92 ? -0.151 -9.704 -10.584 1.00 86.44 92 THR A N 1
ATOM 709 C CA . THR A 1 92 ? -1.583 -9.443 -10.808 1.00 86.44 92 THR A CA 1
ATOM 710 C C . THR A 1 92 ? -2.455 -10.522 -10.169 1.00 86.44 92 THR A C 1
ATOM 712 O O . THR A 1 92 ? -3.476 -10.212 -9.552 1.00 86.44 92 THR A O 1
ATOM 715 N N . TRP A 1 93 ? -2.061 -11.792 -10.270 1.00 89.75 93 TRP A N 1
ATOM 716 C CA . TRP A 1 93 ? -2.808 -12.884 -9.652 1.00 89.75 93 TRP A CA 1
ATOM 717 C C . TRP A 1 93 ? -2.799 -12.775 -8.123 1.00 89.75 93 TRP A C 1
ATOM 719 O O . TRP A 1 93 ? -3.863 -12.823 -7.496 1.00 89.75 93 TRP A O 1
ATOM 729 N N . VAL A 1 94 ? -1.631 -12.550 -7.515 1.00 86.19 94 VAL A N 1
ATOM 730 C CA . VAL A 1 94 ? -1.534 -12.399 -6.056 1.00 86.19 94 VAL A CA 1
ATOM 731 C C . VAL A 1 94 ? -2.308 -11.171 -5.575 1.00 86.19 94 VAL A C 1
ATOM 733 O O . VAL A 1 94 ? -3.034 -11.263 -4.583 1.00 86.19 94 VAL A O 1
ATOM 736 N N . TYR A 1 95 ? -2.266 -10.058 -6.314 1.00 86.94 95 TYR A N 1
ATOM 737 C CA . TYR A 1 95 ? -3.100 -8.888 -6.042 1.00 86.94 95 TYR A CA 1
ATOM 738 C C . TYR A 1 95 ? -4.590 -9.244 -5.988 1.00 86.94 95 TYR A C 1
ATOM 740 O O . TYR A 1 95 ? -5.272 -8.906 -5.019 1.00 86.94 95 TYR A O 1
ATOM 748 N N . LEU A 1 96 ? -5.111 -9.940 -7.003 1.00 86.19 96 LEU A N 1
ATOM 749 C CA . LEU A 1 96 ? -6.527 -10.314 -7.054 1.00 86.19 96 LEU A CA 1
ATOM 750 C C . LEU A 1 96 ? -6.913 -11.233 -5.887 1.00 86.19 96 LEU A C 1
ATOM 752 O O . LEU A 1 96 ? -7.986 -11.067 -5.298 1.00 86.19 96 LEU A O 1
ATOM 756 N N . TYR A 1 97 ? -6.027 -12.161 -5.520 1.00 86.69 97 TYR A N 1
ATOM 757 C CA . TYR A 1 97 ? -6.217 -13.042 -4.372 1.00 86.69 97 TYR A CA 1
ATOM 758 C C . TYR A 1 97 ? -6.257 -12.263 -3.047 1.00 86.69 97 TYR A C 1
ATOM 760 O O . TYR A 1 97 ? -7.187 -12.428 -2.249 1.00 86.69 97 TYR A O 1
ATOM 768 N N . MET A 1 98 ? -5.296 -11.361 -2.828 1.00 83.06 98 MET A N 1
ATOM 769 C CA . MET A 1 98 ? -5.215 -10.551 -1.610 1.00 83.06 98 MET A CA 1
ATOM 770 C C . MET A 1 98 ? -6.353 -9.538 -1.515 1.00 83.06 98 MET A C 1
ATOM 772 O O . MET A 1 98 ? -6.925 -9.370 -0.442 1.00 83.06 98 MET A O 1
ATOM 776 N N . LYS A 1 99 ? -6.774 -8.938 -2.632 1.00 82.69 99 LYS A N 1
ATOM 777 C CA . LYS A 1 99 ? -7.924 -8.023 -2.682 1.00 82.69 99 LYS A CA 1
ATOM 778 C C . LYS A 1 99 ? -9.229 -8.718 -2.309 1.00 82.69 99 LYS A C 1
ATOM 780 O O . LYS A 1 99 ? -10.089 -8.130 -1.656 1.00 82.69 99 LYS A O 1
ATOM 785 N N . LYS A 1 100 ? -9.404 -9.967 -2.743 1.00 85.12 100 LYS A N 1
ATOM 786 C CA . LYS A 1 100 ? -10.568 -10.770 -2.357 1.00 85.12 100 LYS A CA 1
ATOM 787 C C . LYS A 1 100 ? -10.514 -11.126 -0.869 1.00 85.12 100 LYS A C 1
ATOM 789 O O . LYS A 1 100 ? -11.527 -11.035 -0.181 1.00 85.12 100 LYS A O 1
ATOM 794 N N . SER A 1 101 ? -9.328 -11.472 -0.374 1.00 80.12 101 SER A N 1
ATOM 795 C CA . SER A 1 101 ? -9.104 -11.850 1.024 1.00 80.12 101 SER A CA 1
ATOM 796 C C . SER A 1 101 ? -9.252 -10.667 1.987 1.00 80.12 101 SER A C 1
ATOM 798 O O . SER A 1 101 ? -9.846 -10.822 3.050 1.00 80.12 101 SER A O 1
ATOM 800 N N . SER A 1 102 ? -8.797 -9.467 1.609 1.00 78.56 102 SER A N 1
ATOM 801 C CA . SER A 1 102 ? -8.901 -8.260 2.439 1.00 78.56 102 SER A CA 1
ATOM 802 C C . SER A 1 102 ? -10.355 -7.875 2.710 1.00 78.56 102 SER A C 1
ATOM 804 O O . SER A 1 102 ? -10.698 -7.587 3.855 1.00 78.56 102 SER A O 1
ATOM 806 N N . LYS A 1 103 ? -11.228 -7.975 1.697 1.00 74.81 103 LYS A N 1
ATOM 807 C CA . LYS A 1 103 ? -12.677 -7.758 1.849 1.00 74.81 103 LYS A CA 1
ATOM 808 C C . LYS A 1 103 ? -13.347 -8.781 2.762 1.00 74.81 103 LYS A C 1
ATOM 810 O O . LYS A 1 103 ? -14.304 -8.444 3.441 1.00 74.81 103 LYS A O 1
ATOM 815 N N . SER A 1 104 ? -12.876 -10.027 2.760 1.00 75.38 104 SER A N 1
ATOM 816 C CA . SER A 1 104 ? -13.453 -11.077 3.606 1.00 75.38 104 SER A CA 1
ATOM 817 C C . SER A 1 104 ? -12.967 -11.004 5.051 1.00 75.38 104 SER A C 1
ATOM 819 O O . SER A 1 104 ? -13.683 -11.432 5.950 1.00 75.38 104 SER A O 1
ATOM 821 N N . LEU A 1 105 ? -11.735 -10.539 5.273 1.00 73.12 105 LEU A N 1
ATOM 822 C CA . LEU A 1 105 ? -11.094 -10.560 6.584 1.00 73.12 105 LEU A CA 1
ATOM 823 C C . LEU A 1 105 ? -11.215 -9.227 7.331 1.00 73.12 105 LEU A C 1
ATOM 825 O O . LEU A 1 105 ? -10.966 -9.222 8.531 1.00 73.12 105 LEU A O 1
ATOM 829 N N . ASN A 1 106 ? -11.564 -8.109 6.683 1.00 70.00 106 ASN A N 1
ATOM 830 C CA . ASN A 1 106 ? -11.541 -6.774 7.305 1.00 70.00 106 ASN A CA 1
ATOM 831 C C . ASN A 1 106 ? -10.227 -6.520 8.074 1.00 70.00 106 ASN A C 1
ATOM 833 O O . ASN A 1 106 ? -10.238 -6.056 9.208 1.00 70.00 106 ASN A O 1
ATOM 837 N N . SER A 1 107 ? -9.086 -6.920 7.501 1.00 70.69 107 SER A N 1
ATOM 838 C CA . SER A 1 107 ? -7.762 -6.691 8.094 1.00 70.69 107 SER A CA 1
ATOM 839 C C . SER A 1 107 ? -7.044 -5.584 7.338 1.00 70.69 107 SER A C 1
ATOM 841 O O . SER A 1 107 ? -6.853 -5.690 6.122 1.00 70.69 107 SER A O 1
ATOM 843 N N . GLU A 1 108 ? -6.612 -4.555 8.068 1.00 69.81 108 GLU A N 1
ATOM 844 C CA . GLU A 1 108 ? -5.807 -3.463 7.516 1.00 69.81 108 GLU A CA 1
ATOM 845 C C . GLU A 1 108 ? -4.450 -3.996 7.034 1.00 69.81 108 GLU A C 1
ATOM 847 O O . GLU A 1 108 ? -4.012 -3.625 5.948 1.00 69.81 108 GLU A O 1
ATOM 852 N N . ILE A 1 109 ? -3.838 -4.969 7.731 1.00 71.88 109 ILE A N 1
ATOM 853 C CA . ILE A 1 109 ? -2.593 -5.621 7.265 1.00 71.88 109 ILE A CA 1
ATOM 854 C C . ILE A 1 109 ? -2.782 -6.244 5.880 1.00 71.88 109 ILE A C 1
ATOM 856 O O . ILE A 1 109 ? -1.967 -6.018 4.988 1.00 71.88 109 ILE A O 1
ATOM 860 N N . VAL A 1 110 ? -3.858 -7.010 5.671 1.00 76.88 110 VAL A N 1
ATOM 861 C CA . VAL A 1 110 ? -4.116 -7.683 4.382 1.00 76.88 110 VAL A CA 1
ATOM 862 C C . VAL A 1 110 ? -4.484 -6.674 3.293 1.00 76.88 110 VAL A C 1
ATOM 864 O O . VAL A 1 110 ? -4.147 -6.864 2.126 1.00 76.88 110 VAL A O 1
ATOM 867 N N . LYS A 1 111 ? -5.162 -5.580 3.646 1.00 75.62 111 LYS A N 1
ATOM 868 C CA . LYS A 1 111 ? -5.465 -4.482 2.719 1.00 75.62 111 LYS A CA 1
ATOM 869 C C . LYS A 1 111 ? -4.193 -3.757 2.275 1.00 75.62 111 LYS A C 1
ATOM 871 O O . LYS A 1 111 ? -4.027 -3.514 1.082 1.00 75.62 111 LYS A O 1
ATOM 876 N N . VAL A 1 112 ? -3.282 -3.470 3.202 1.00 70.19 112 VAL A N 1
ATOM 877 C CA . VAL A 1 112 ? -1.966 -2.885 2.907 1.00 70.19 112 VAL A CA 1
ATOM 878 C C . VAL A 1 112 ? -1.136 -3.838 2.050 1.00 70.19 112 VAL A C 1
ATOM 880 O O . VAL A 1 112 ? -0.593 -3.414 1.035 1.00 70.19 112 VAL A O 1
ATOM 883 N N . GLU A 1 113 ? -1.122 -5.131 2.380 1.00 78.69 113 GLU A N 1
ATOM 884 C CA . GLU A 1 113 ? -0.475 -6.167 1.567 1.00 78.69 113 GLU A CA 1
ATOM 885 C C . GLU A 1 113 ? -1.065 -6.202 0.150 1.00 78.69 113 GLU A C 1
ATOM 887 O O . GLU A 1 113 ? -0.342 -6.168 -0.838 1.00 78.69 113 GLU A O 1
ATOM 892 N N . SER A 1 114 ? -2.393 -6.183 0.020 1.00 82.12 114 SER A N 1
ATOM 893 C CA . SER A 1 114 ? -3.058 -6.132 -1.282 1.00 82.12 114 SER A CA 1
ATOM 894 C C . SER A 1 114 ? -2.667 -4.891 -2.086 1.00 82.12 114 SER A C 1
ATOM 896 O O . SER A 1 114 ? -2.509 -4.994 -3.299 1.00 82.12 114 SER A O 1
ATOM 898 N N . ASN A 1 115 ? -2.540 -3.728 -1.450 1.00 75.25 115 ASN A N 1
ATOM 899 C CA . ASN A 1 115 ? -2.110 -2.504 -2.124 1.00 75.25 115 ASN A CA 1
ATOM 900 C C . ASN A 1 115 ? -0.637 -2.582 -2.551 1.00 75.25 115 ASN A C 1
ATOM 902 O O . ASN A 1 115 ? -0.297 -2.107 -3.632 1.00 75.25 115 ASN A O 1
ATOM 906 N N . GLN A 1 116 ? 0.213 -3.242 -1.763 1.00 76.94 116 GLN A N 1
ATOM 907 C CA . GLN A 1 116 ? 1.593 -3.535 -2.144 1.00 76.94 116 GLN A CA 1
ATOM 908 C C . GLN A 1 116 ? 1.645 -4.435 -3.389 1.00 76.94 116 GLN A C 1
ATOM 910 O O . GLN A 1 116 ? 2.285 -4.081 -4.371 1.00 76.94 116 GLN A O 1
ATOM 915 N N . TRP A 1 117 ? 0.879 -5.528 -3.423 1.00 82.38 117 TRP A N 1
ATOM 916 C CA . TRP A 1 117 ? 0.825 -6.399 -4.604 1.00 82.38 117 TRP A CA 1
ATOM 917 C C . TRP A 1 117 ? 0.234 -5.712 -5.842 1.00 82.38 117 TRP A C 1
ATOM 919 O O . TRP A 1 117 ? 0.632 -6.020 -6.965 1.00 82.38 117 TRP A O 1
ATOM 929 N N . LEU A 1 118 ? -0.694 -4.763 -5.664 1.00 81.19 118 LEU A N 1
ATOM 930 C CA . LEU A 1 118 ? -1.158 -3.908 -6.761 1.00 81.19 118 LEU A CA 1
ATOM 931 C C . LEU A 1 118 ? -0.009 -3.076 -7.333 1.00 81.19 118 LEU A C 1
ATOM 933 O O . LEU A 1 118 ? 0.123 -2.974 -8.551 1.00 81.19 118 LEU A O 1
ATOM 937 N N . MET A 1 119 ? 0.803 -2.482 -6.458 1.00 74.38 119 MET A N 1
ATOM 938 C CA . MET A 1 119 ? 1.965 -1.694 -6.854 1.00 74.38 119 MET A CA 1
ATOM 939 C C . MET A 1 119 ? 2.953 -2.555 -7.646 1.00 74.38 119 MET A C 1
ATOM 941 O O . MET A 1 119 ? 3.315 -2.185 -8.761 1.00 74.38 119 MET A O 1
ATOM 945 N N . ASP A 1 120 ? 3.296 -3.736 -7.135 1.00 78.56 120 ASP A N 1
ATOM 946 C CA . ASP A 1 120 ? 4.223 -4.659 -7.799 1.00 78.56 120 ASP A CA 1
ATOM 947 C C . ASP A 1 120 ? 3.687 -5.118 -9.165 1.00 78.56 120 ASP A C 1
ATOM 949 O O . ASP A 1 120 ? 4.435 -5.211 -10.143 1.00 78.56 120 ASP A O 1
ATOM 953 N N . ALA A 1 121 ? 2.370 -5.330 -9.277 1.00 81.88 121 ALA A N 1
ATOM 954 C CA . ALA A 1 121 ? 1.720 -5.666 -10.540 1.00 81.88 121 ALA A CA 1
ATOM 955 C C . ALA A 1 121 ? 1.800 -4.515 -11.548 1.00 81.88 121 ALA A C 1
ATOM 957 O O . ALA A 1 121 ? 2.180 -4.728 -12.699 1.00 81.88 121 ALA A O 1
ATOM 958 N N . MET A 1 122 ? 1.478 -3.290 -11.131 1.00 77.81 122 MET A N 1
ATOM 959 C CA . MET A 1 122 ? 1.516 -2.131 -12.020 1.00 77.81 122 MET A CA 1
ATOM 960 C C . MET A 1 122 ? 2.943 -1.770 -12.449 1.00 77.81 122 MET A C 1
ATOM 962 O O . MET A 1 122 ? 3.136 -1.409 -13.608 1.00 77.81 122 MET A O 1
ATOM 966 N N . ILE A 1 123 ? 3.938 -1.899 -11.562 1.00 76.62 123 ILE A N 1
ATOM 967 C CA . ILE A 1 123 ? 5.358 -1.735 -11.915 1.00 76.62 123 ILE A CA 1
ATOM 968 C C . ILE A 1 123 ? 5.753 -2.785 -12.951 1.00 76.62 123 ILE A C 1
ATOM 970 O O . ILE A 1 123 ? 6.276 -2.429 -14.004 1.00 76.62 123 ILE A O 1
ATOM 974 N N . SER A 1 124 ? 5.435 -4.058 -12.702 1.00 79.00 124 SER A N 1
ATOM 975 C CA . SER A 1 124 ? 5.763 -5.145 -13.630 1.00 79.00 124 SER A CA 1
ATOM 976 C C . SER A 1 124 ? 5.131 -4.920 -15.008 1.00 79.00 124 SER A C 1
ATOM 978 O O . SER A 1 124 ? 5.798 -5.057 -16.030 1.00 79.00 124 SER A O 1
ATOM 980 N N . ILE A 1 125 ? 3.856 -4.508 -15.055 1.00 82.00 125 ILE A N 1
ATOM 981 C CA . ILE A 1 125 ? 3.162 -4.153 -16.307 1.00 82.00 125 ILE A CA 1
ATOM 982 C C . ILE A 1 125 ? 3.812 -2.934 -16.976 1.00 82.00 125 ILE A C 1
ATOM 984 O O . ILE A 1 125 ? 3.979 -2.925 -18.193 1.00 82.00 125 ILE A O 1
ATOM 988 N N . GLY A 1 126 ? 4.199 -1.914 -16.207 1.00 79.12 126 GLY A N 1
ATOM 989 C CA . GLY A 1 126 ? 4.901 -0.736 -16.720 1.00 79.12 126 GLY A CA 1
ATOM 990 C C . GLY A 1 126 ? 6.231 -1.096 -17.385 1.00 79.12 126 GLY A C 1
ATOM 991 O O . GLY A 1 126 ? 6.506 -0.629 -18.488 1.00 79.12 126 GLY A O 1
ATOM 992 N N . VAL A 1 127 ? 7.008 -1.984 -16.763 1.00 77.38 127 VAL A N 1
ATOM 993 C CA . VAL A 1 127 ? 8.258 -2.525 -17.318 1.00 77.38 127 VAL A CA 1
ATOM 994 C C . VAL A 1 127 ? 7.991 -3.336 -18.588 1.00 77.38 127 VAL A C 1
ATOM 996 O O . VAL A 1 127 ? 8.656 -3.123 -19.600 1.00 77.38 127 VAL A O 1
ATOM 999 N N . LEU A 1 128 ? 6.975 -4.206 -18.586 1.00 81.75 128 LEU A N 1
ATOM 1000 C CA . LEU A 1 128 ? 6.576 -4.975 -19.769 1.00 81.75 128 LEU A CA 1
ATOM 1001 C C . LEU A 1 128 ? 6.224 -4.057 -20.951 1.00 81.75 128 LEU A C 1
ATOM 1003 O O . LEU A 1 128 ? 6.692 -4.267 -22.070 1.00 81.75 128 LEU A O 1
ATOM 1007 N N . VAL A 1 129 ? 5.429 -3.013 -20.700 1.00 82.62 129 VAL A N 1
ATOM 1008 C CA . VAL A 1 129 ? 5.082 -1.998 -21.704 1.00 82.62 129 VAL A CA 1
ATOM 1009 C C . VAL A 1 129 ? 6.337 -1.267 -22.186 1.00 82.62 129 VAL A C 1
ATOM 1011 O O . VAL A 1 129 ? 6.515 -1.109 -23.393 1.00 82.62 129 VAL A O 1
ATOM 1014 N N . GLY A 1 130 ? 7.236 -0.889 -21.274 1.00 79.88 130 GLY A N 1
ATOM 1015 C CA . GLY A 1 130 ? 8.525 -0.278 -21.601 1.00 79.88 130 GLY A CA 1
ATOM 1016 C C . GLY A 1 130 ? 9.369 -1.141 -22.544 1.00 79.88 130 GLY A C 1
ATOM 1017 O O . GLY A 1 130 ? 9.864 -0.639 -23.554 1.00 79.88 130 GLY A O 1
ATOM 1018 N N . PHE A 1 131 ? 9.460 -2.451 -22.297 1.00 79.00 131 PHE A N 1
ATOM 1019 C CA . PHE A 1 131 ? 10.170 -3.370 -23.191 1.00 79.00 131 PHE A CA 1
ATOM 1020 C C . PHE A 1 131 ? 9.505 -3.506 -24.558 1.00 79.00 131 PHE A C 1
ATOM 1022 O O . PHE A 1 131 ? 10.202 -3.481 -25.573 1.00 79.00 131 PHE A O 1
ATOM 1029 N N . ILE A 1 132 ? 8.174 -3.597 -24.614 1.00 82.44 132 ILE A N 1
ATOM 1030 C CA . ILE A 1 132 ? 7.443 -3.635 -25.889 1.00 82.44 132 ILE A CA 1
ATOM 1031 C C . ILE A 1 132 ? 7.744 -2.373 -26.709 1.00 82.44 132 ILE A C 1
ATOM 1033 O O . ILE A 1 132 ? 8.049 -2.474 -27.899 1.00 82.44 132 ILE A O 1
ATOM 1037 N N . PHE A 1 133 ? 7.725 -1.195 -26.076 1.00 81.44 133 PHE A N 1
ATOM 1038 C CA . PHE A 1 133 ? 8.107 0.053 -26.734 1.00 81.44 133 PHE A CA 1
ATOM 1039 C C . PHE A 1 133 ? 9.569 0.036 -27.192 1.00 81.44 133 PHE A C 1
ATOM 1041 O O . PHE A 1 133 ? 9.822 0.352 -28.353 1.00 81.44 133 PHE A O 1
ATOM 1048 N N . SER A 1 134 ? 10.516 -0.394 -26.350 1.00 77.56 134 SER A N 1
ATOM 1049 C CA . SER A 1 134 ? 11.938 -0.501 -26.723 1.00 77.56 134 SER A CA 1
ATOM 1050 C C . SER A 1 134 ? 12.139 -1.339 -27.992 1.00 77.56 134 SER A C 1
ATOM 1052 O O . SER A 1 134 ? 12.790 -0.893 -28.938 1.00 77.56 134 SER A O 1
ATOM 1054 N N . VAL A 1 135 ? 11.492 -2.508 -28.072 1.00 78.88 135 VAL A N 1
ATOM 1055 C CA . VAL A 1 135 ? 11.569 -3.404 -29.239 1.00 78.88 135 VAL A CA 1
ATOM 1056 C C . VAL A 1 135 ? 11.000 -2.748 -30.502 1.00 78.88 135 VAL A C 1
ATOM 1058 O O . VAL A 1 135 ? 11.579 -2.879 -31.583 1.00 78.88 135 VAL A O 1
ATOM 1061 N N . ILE A 1 136 ? 9.878 -2.029 -30.393 1.00 82.25 136 ILE A N 1
ATOM 1062 C CA . ILE A 1 136 ? 9.275 -1.309 -31.527 1.00 82.25 136 ILE A CA 1
ATOM 1063 C C . ILE A 1 136 ? 10.196 -0.176 -32.000 1.00 82.25 136 ILE A C 1
ATOM 1065 O O . ILE A 1 136 ? 10.435 -0.044 -33.198 1.00 82.25 136 ILE A O 1
ATOM 1069 N N . LEU A 1 137 ? 10.750 0.613 -31.076 1.00 80.31 137 LEU A N 1
ATOM 1070 C CA . LEU A 1 137 ? 11.655 1.721 -31.390 1.00 80.31 137 LEU A CA 1
ATOM 1071 C C . LEU A 1 137 ? 12.953 1.245 -32.054 1.00 80.31 137 LEU A C 1
ATOM 1073 O O . LEU A 1 137 ? 13.403 1.870 -33.013 1.00 80.31 137 LEU A O 1
ATOM 1077 N N . LYS A 1 138 ? 13.515 0.109 -31.624 1.00 75.69 138 LYS A N 1
ATOM 1078 C CA . LYS A 1 138 ? 14.677 -0.498 -32.294 1.00 75.69 138 LYS A CA 1
ATOM 1079 C C . LYS A 1 138 ? 14.362 -0.961 -33.715 1.00 75.69 138 LYS A C 1
ATOM 1081 O O . LYS A 1 138 ? 15.179 -0.756 -34.607 1.00 75.69 138 LYS A O 1
ATOM 1086 N N . LYS A 1 139 ? 13.168 -1.521 -33.960 1.00 80.81 139 LYS A N 1
ATOM 1087 C CA . LYS A 1 139 ? 12.718 -1.863 -35.326 1.00 80.81 139 LYS A CA 1
ATOM 1088 C C . LYS A 1 139 ? 12.573 -0.641 -36.236 1.00 80.81 139 LYS A C 1
ATOM 1090 O O . LYS A 1 139 ? 12.677 -0.788 -37.447 1.00 80.81 139 LYS A O 1
ATOM 1095 N N . LEU A 1 140 ? 12.331 0.535 -35.661 1.00 82.88 140 LEU A N 1
ATOM 1096 C CA . LEU A 1 140 ? 12.248 1.817 -36.365 1.00 82.88 140 LEU A CA 1
ATOM 1097 C C . LEU A 1 140 ? 13.609 2.535 -36.465 1.00 82.88 140 LEU A C 1
ATOM 1099 O O . LEU A 1 140 ? 13.641 3.710 -36.811 1.00 82.88 140 LEU A O 1
ATOM 1103 N N . GLU A 1 141 ? 14.715 1.857 -36.133 1.00 80.12 141 GLU A N 1
ATOM 1104 C CA . GLU A 1 141 ? 16.089 2.392 -36.116 1.00 80.12 141 GLU A CA 1
ATOM 1105 C C . GLU A 1 141 ? 16.323 3.560 -35.130 1.00 80.12 141 GLU A C 1
ATOM 1107 O O . GLU A 1 141 ? 17.362 4.219 -35.148 1.00 80.12 141 GLU A O 1
ATOM 1112 N N . LEU A 1 142 ? 15.402 3.782 -34.185 1.00 78.38 142 LEU A N 1
ATOM 1113 C CA . LEU A 1 142 ? 15.469 4.837 -33.164 1.00 78.38 142 LEU A CA 1
ATOM 1114 C C . LEU A 1 142 ? 16.194 4.359 -31.892 1.00 78.38 142 LEU A C 1
ATOM 1116 O O . LEU A 1 142 ? 15.676 4.445 -30.774 1.00 78.38 142 LEU A O 1
ATOM 1120 N N . TYR A 1 143 ? 17.414 3.847 -32.057 1.00 72.38 143 TYR A N 1
ATOM 1121 C CA . TYR A 1 143 ? 18.192 3.226 -30.977 1.00 72.38 143 TYR A CA 1
ATOM 1122 C C . TYR A 1 143 ? 18.489 4.174 -29.808 1.00 72.38 143 TYR A C 1
ATOM 1124 O O . TYR A 1 143 ? 18.444 3.747 -28.655 1.00 72.38 143 TYR A O 1
ATOM 1132 N N . GLU A 1 144 ? 18.732 5.459 -30.075 1.00 73.12 144 GLU A N 1
ATOM 1133 C CA . GLU A 1 144 ? 19.030 6.445 -29.028 1.00 73.12 144 GLU A CA 1
ATOM 1134 C C . GLU A 1 144 ? 17.836 6.701 -28.101 1.00 73.12 144 GLU A C 1
ATOM 1136 O O . GLU A 1 144 ? 18.024 6.862 -26.902 1.00 73.12 144 GLU A O 1
ATOM 1141 N N . ILE A 1 145 ? 16.600 6.650 -28.610 1.00 75.06 145 ILE A N 1
ATOM 1142 C CA . ILE A 1 145 ? 15.394 6.866 -27.792 1.00 75.06 145 ILE A CA 1
ATOM 1143 C C . ILE A 1 145 ? 15.087 5.624 -26.943 1.00 75.06 145 ILE A C 1
ATOM 1145 O O . ILE A 1 145 ? 14.655 5.751 -25.798 1.00 75.06 145 ILE A O 1
ATOM 1149 N N . SER A 1 146 ? 15.360 4.421 -27.466 1.00 76.25 146 SER A N 1
ATOM 1150 C CA . SER A 1 146 ? 15.082 3.154 -26.770 1.00 76.25 146 SER A CA 1
ATOM 1151 C C . SER A 1 146 ? 15.769 3.044 -25.398 1.00 76.25 146 SER A C 1
ATOM 1153 O O . SER A 1 146 ? 15.168 2.547 -24.448 1.00 76.25 146 SER A O 1
ATOM 1155 N N . LYS A 1 147 ? 16.978 3.608 -25.255 1.00 77.44 147 LYS A N 1
ATOM 1156 C CA . LYS A 1 147 ? 17.781 3.583 -24.017 1.00 77.44 147 LYS A CA 1
ATOM 1157 C C . LYS A 1 147 ? 17.141 4.344 -22.849 1.00 77.44 147 LYS A C 1
ATOM 1159 O O . LYS A 1 147 ? 17.485 4.095 -21.694 1.00 77.44 147 LYS A O 1
ATOM 1164 N N . TYR A 1 148 ? 16.227 5.272 -23.135 1.00 80.50 148 TYR A N 1
ATOM 1165 C CA . TYR A 1 148 ? 15.565 6.109 -22.129 1.00 80.50 148 TYR A CA 1
ATOM 1166 C C . TYR A 1 148 ? 14.189 5.589 -21.711 1.00 80.50 148 TYR A C 1
ATOM 1168 O O . TYR A 1 148 ? 13.643 6.058 -20.714 1.00 80.50 148 TYR A O 1
ATOM 1176 N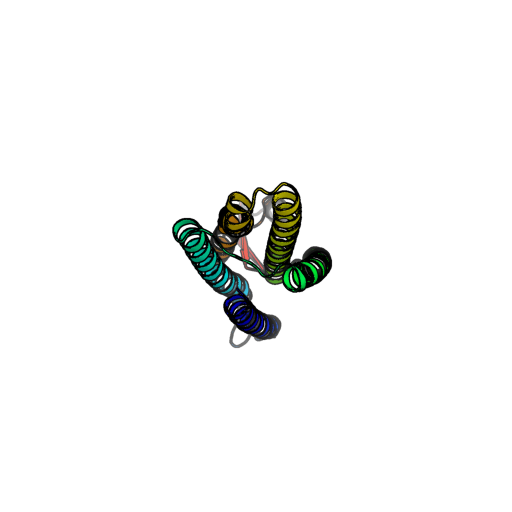 N . VAL A 1 149 ? 13.623 4.628 -22.450 1.00 79.44 149 VAL A N 1
ATOM 1177 C CA . VAL A 1 149 ? 12.260 4.133 -22.209 1.00 79.44 149 VAL A CA 1
ATOM 1178 C C . VAL A 1 149 ? 12.154 3.468 -20.839 1.00 79.44 149 VAL A C 1
ATOM 1180 O O . VAL A 1 149 ? 11.266 3.812 -20.067 1.00 79.44 149 VAL A O 1
ATOM 1183 N N . ASP A 1 150 ? 13.078 2.565 -20.514 1.00 78.38 150 ASP A N 1
ATOM 1184 C CA . ASP A 1 150 ? 13.090 1.846 -19.236 1.00 78.38 150 ASP A CA 1
ATOM 1185 C C . ASP A 1 150 ? 13.240 2.789 -18.021 1.00 78.38 150 ASP A C 1
ATOM 1187 O O . ASP A 1 150 ? 12.316 2.857 -17.203 1.00 78.38 150 ASP A O 1
ATOM 1191 N N . PRO A 1 151 ? 14.299 3.619 -17.913 1.00 81.06 151 PRO A N 1
ATOM 1192 C CA . PRO A 1 151 ? 14.428 4.527 -16.777 1.00 81.06 151 PRO A CA 1
ATOM 1193 C C . PRO A 1 151 ? 13.325 5.601 -16.746 1.00 81.06 151 PRO A C 1
ATOM 1195 O O . PRO A 1 151 ? 12.872 5.976 -15.665 1.00 81.06 151 PRO A O 1
ATOM 1198 N N . GLY A 1 152 ? 12.819 6.051 -17.901 1.00 83.88 152 GLY A N 1
ATOM 1199 C CA . GLY A 1 152 ? 11.678 6.968 -17.975 1.00 83.88 152 GLY A CA 1
ATOM 1200 C C . GLY A 1 152 ? 10.390 6.361 -17.409 1.00 83.88 152 GLY A C 1
ATOM 1201 O O . GLY A 1 152 ? 9.690 7.009 -16.627 1.00 83.88 152 GLY A O 1
ATOM 1202 N N . MET A 1 153 ? 10.107 5.097 -17.738 1.00 81.31 153 MET A N 1
ATOM 1203 C CA . MET A 1 153 ? 8.966 4.366 -17.187 1.00 81.31 153 MET A CA 1
ATOM 1204 C C . MET A 1 153 ? 9.104 4.166 -15.682 1.00 81.31 153 MET A C 1
ATOM 1206 O O . MET A 1 153 ? 8.141 4.422 -14.964 1.00 81.31 153 MET A O 1
ATOM 1210 N N . VAL A 1 154 ? 10.294 3.802 -15.192 1.00 81.50 154 VAL A N 1
ATOM 1211 C CA . VAL A 1 154 ? 10.548 3.643 -13.751 1.00 81.50 154 VAL A CA 1
ATOM 1212 C C . VAL A 1 154 ? 10.316 4.954 -12.994 1.00 81.50 154 VAL A C 1
ATOM 1214 O O . VAL A 1 154 ? 9.684 4.943 -11.935 1.00 81.50 154 VAL A O 1
ATOM 1217 N N . ILE A 1 155 ? 10.769 6.094 -13.524 1.00 86.00 155 ILE A N 1
ATOM 1218 C CA . ILE A 1 155 ? 10.519 7.419 -12.927 1.00 86.00 155 ILE A CA 1
ATOM 1219 C C . ILE A 1 155 ? 9.019 7.716 -12.882 1.00 86.00 155 ILE A C 1
ATOM 1221 O O . ILE A 1 155 ? 8.497 8.128 -11.840 1.00 86.00 155 ILE A O 1
ATOM 1225 N N . PHE A 1 156 ? 8.318 7.491 -13.995 1.00 85.88 156 PHE A N 1
ATOM 1226 C CA . PHE A 1 156 ? 6.882 7.733 -14.104 1.00 85.88 156 PHE A CA 1
ATOM 1227 C C . PHE A 1 156 ? 6.085 6.881 -13.110 1.00 85.88 156 PHE A C 1
ATOM 1229 O O . PHE A 1 156 ? 5.289 7.414 -12.332 1.00 85.88 156 PHE A O 1
ATOM 1236 N N . THR A 1 157 ? 6.339 5.571 -13.075 1.00 81.06 157 THR A N 1
ATOM 1237 C CA . THR A 1 157 ? 5.660 4.649 -12.162 1.00 81.06 157 THR A CA 1
ATOM 1238 C C . THR A 1 157 ? 5.970 4.986 -10.707 1.00 81.06 157 THR A C 1
ATOM 1240 O O . THR A 1 157 ? 5.048 5.147 -9.910 1.00 81.06 157 THR A O 1
ATOM 1243 N N . SER A 1 158 ? 7.245 5.185 -10.359 1.00 82.69 158 SER A N 1
ATOM 1244 C CA . SER A 1 158 ? 7.664 5.487 -8.981 1.00 82.69 158 SER A CA 1
ATOM 1245 C C . SER A 1 158 ? 7.034 6.784 -8.463 1.00 82.69 158 SER A C 1
ATOM 1247 O O . SER A 1 158 ? 6.573 6.839 -7.325 1.00 82.69 158 SER A O 1
ATOM 1249 N N . SER A 1 159 ? 6.919 7.808 -9.315 1.00 86.50 159 SER A N 1
ATOM 1250 C CA . SER A 1 159 ? 6.290 9.090 -8.962 1.00 86.50 159 SER A CA 1
ATOM 1251 C C . SER A 1 159 ? 4.819 8.941 -8.569 1.00 86.50 159 SER A C 1
ATOM 1253 O O . SER A 1 159 ? 4.355 9.563 -7.611 1.00 86.50 159 SER A O 1
ATOM 1255 N N . ILE A 1 160 ? 4.071 8.108 -9.297 1.00 82.69 160 ILE A N 1
ATOM 1256 C CA . ILE A 1 160 ? 2.669 7.814 -8.977 1.00 82.69 160 ILE A CA 1
ATOM 1257 C C . ILE A 1 160 ? 2.593 7.017 -7.670 1.00 82.69 160 ILE A C 1
ATOM 1259 O O . ILE A 1 160 ? 1.741 7.298 -6.820 1.00 82.69 160 ILE A O 1
ATOM 1263 N N . PHE A 1 161 ? 3.502 6.058 -7.485 1.00 77.25 161 PHE A N 1
ATOM 1264 C CA . PHE A 1 161 ? 3.455 5.133 -6.359 1.00 77.25 161 PHE A CA 1
ATOM 1265 C C . PHE A 1 161 ? 3.894 5.722 -5.033 1.00 77.25 161 PHE A C 1
ATOM 1267 O O . PHE A 1 161 ? 3.323 5.318 -4.028 1.00 77.25 161 PHE A O 1
ATOM 1274 N N . LEU A 1 162 ? 4.781 6.719 -4.999 1.00 84.56 162 LEU A N 1
ATOM 1275 C CA . LEU A 1 162 ? 5.207 7.376 -3.754 1.00 84.56 162 LEU A CA 1
ATOM 1276 C C . LEU A 1 162 ? 4.033 7.875 -2.894 1.00 84.56 162 LEU A C 1
ATOM 1278 O O . LEU A 1 162 ? 4.121 7.880 -1.668 1.00 84.56 162 LEU A O 1
ATOM 1282 N N . ARG A 1 163 ? 2.897 8.235 -3.505 1.00 86.88 163 ARG A N 1
ATOM 1283 C CA . ARG A 1 163 ? 1.695 8.679 -2.776 1.00 86.88 163 ARG A CA 1
ATOM 1284 C C . ARG A 1 163 ? 1.072 7.585 -1.907 1.00 86.88 163 ARG A C 1
ATOM 1286 O O . ARG A 1 163 ? 0.486 7.893 -0.872 1.00 86.88 163 ARG A O 1
ATOM 1293 N N . MET A 1 164 ? 1.174 6.324 -2.315 1.00 83.75 164 MET A N 1
ATOM 1294 C CA . MET A 1 164 ? 0.528 5.193 -1.646 1.00 83.75 164 MET A CA 1
ATOM 1295 C C . MET A 1 164 ? 1.142 4.846 -0.273 1.00 83.75 164 MET A C 1
ATOM 1297 O O . MET A 1 164 ? 0.379 4.803 0.698 1.00 83.75 164 MET A O 1
ATOM 1301 N N . PRO A 1 165 ? 2.468 4.637 -0.124 1.00 84.25 165 PRO A N 1
ATOM 1302 C CA . PRO A 1 165 ? 3.071 4.396 1.183 1.00 84.25 165 PRO A CA 1
ATOM 1303 C C . PRO A 1 165 ? 2.929 5.616 2.097 1.00 84.25 165 PRO A C 1
ATOM 1305 O O . PRO A 1 165 ? 2.645 5.441 3.276 1.00 84.25 165 PRO A O 1
ATOM 1308 N N . ILE A 1 166 ? 3.010 6.847 1.569 1.00 89.88 166 ILE A N 1
ATOM 1309 C CA . ILE A 1 166 ? 2.759 8.068 2.359 1.00 89.88 166 ILE A CA 1
ATOM 1310 C C . ILE A 1 166 ? 1.343 8.053 2.938 1.00 89.88 166 ILE A C 1
ATOM 1312 O O . ILE A 1 166 ? 1.157 8.250 4.138 1.00 89.88 166 ILE A O 1
ATOM 1316 N N . ARG A 1 167 ? 0.335 7.782 2.101 1.00 88.12 167 ARG A N 1
ATOM 1317 C CA . ARG A 1 167 ? -1.057 7.690 2.550 1.00 88.12 167 ARG A CA 1
ATOM 1318 C C . ARG A 1 167 ? -1.245 6.589 3.596 1.00 88.12 167 ARG A C 1
ATOM 1320 O O . ARG A 1 167 ? -1.909 6.832 4.596 1.00 88.12 167 ARG A O 1
ATOM 1327 N N . SER A 1 168 ? -0.616 5.432 3.400 1.00 86.50 168 SER A N 1
ATOM 1328 C CA . SER A 1 168 ? -0.686 4.302 4.338 1.00 86.50 168 SER A CA 1
ATOM 1329 C C . SER A 1 168 ? -0.066 4.645 5.698 1.00 86.50 168 SER A C 1
ATOM 1331 O O . SER A 1 168 ? -0.636 4.309 6.731 1.00 86.50 168 SER A O 1
ATOM 1333 N N . ILE A 1 169 ? 1.055 5.379 5.715 1.00 89.94 169 ILE A N 1
ATOM 1334 C CA . ILE A 1 169 ? 1.665 5.894 6.951 1.00 89.94 169 ILE A CA 1
ATOM 1335 C C . ILE A 1 169 ? 0.702 6.845 7.665 1.00 89.94 169 ILE A C 1
ATOM 1337 O O . ILE A 1 169 ? 0.507 6.715 8.869 1.00 89.94 169 ILE A O 1
ATOM 1341 N N . ILE A 1 170 ? 0.087 7.784 6.938 1.00 90.06 170 ILE A N 1
ATOM 1342 C CA . ILE A 1 170 ? -0.845 8.759 7.522 1.00 90.06 170 ILE A CA 1
ATOM 1343 C C . ILE A 1 170 ? -2.080 8.060 8.102 1.00 90.06 170 ILE A C 1
ATOM 1345 O O . ILE A 1 170 ? -2.488 8.380 9.215 1.00 90.06 170 ILE A O 1
ATOM 1349 N N . GLU A 1 171 ? -2.676 7.118 7.368 1.00 86.31 171 GLU A N 1
ATOM 1350 C CA . GLU A 1 171 ? -3.845 6.356 7.825 1.00 86.31 171 GLU A CA 1
ATOM 1351 C C . GLU A 1 171 ? -3.511 5.527 9.075 1.00 86.31 171 GLU A C 1
ATOM 1353 O O . GLU A 1 171 ? -4.207 5.632 10.082 1.00 86.31 171 GLU A O 1
ATOM 1358 N N . ALA A 1 172 ? -2.388 4.807 9.079 1.00 87.75 172 ALA A N 1
ATOM 1359 C CA . ALA A 1 172 ? -1.960 4.033 10.242 1.00 87.75 172 ALA A CA 1
ATOM 1360 C C . ALA A 1 172 ? -1.587 4.915 11.448 1.00 87.75 172 ALA A C 1
ATOM 1362 O O . ALA A 1 172 ? -1.868 4.562 12.593 1.00 87.75 172 ALA A O 1
ATOM 1363 N N . PHE A 1 173 ? -0.997 6.090 11.216 1.00 90.00 173 PHE A N 1
ATOM 1364 C CA . PHE A 1 173 ? -0.713 7.045 12.286 1.00 90.00 173 PHE A CA 1
ATOM 1365 C C . PHE A 1 173 ? -2.001 7.619 12.892 1.00 90.00 173 PHE A C 1
ATOM 1367 O O . PHE A 1 173 ? -2.091 7.759 14.110 1.00 90.00 173 PHE A O 1
ATOM 1374 N N . LYS A 1 174 ? -3.024 7.892 12.066 1.00 87.38 174 LYS A N 1
ATOM 1375 C CA . LYS A 1 174 ? -4.361 8.299 12.531 1.00 87.38 174 LYS A CA 1
ATOM 1376 C C . LYS A 1 174 ? -5.011 7.237 13.419 1.00 87.38 174 LYS A C 1
ATOM 1378 O O . LYS A 1 174 ? -5.592 7.586 14.446 1.00 87.38 174 LYS A O 1
ATOM 1383 N N . GLU A 1 175 ? -4.890 5.959 13.067 1.00 85.88 175 GLU A N 1
ATOM 1384 C CA . GLU A 1 175 ? -5.373 4.867 13.924 1.00 85.88 175 GLU A CA 1
ATOM 1385 C C . GLU A 1 175 ? -4.607 4.806 15.256 1.00 85.88 175 GLU A C 1
ATOM 1387 O O . GLU A 1 175 ? -5.203 4.578 16.306 1.00 85.88 175 GLU A O 1
ATOM 1392 N N . LEU A 1 176 ? -3.297 5.078 15.249 1.00 86.94 176 LEU A N 1
ATOM 1393 C CA . LEU A 1 176 ? -2.465 5.055 16.458 1.00 86.94 176 LEU A CA 1
ATOM 1394 C C . LEU A 1 176 ? -2.838 6.153 17.468 1.00 86.94 176 LEU A C 1
ATOM 1396 O O . LEU A 1 176 ? -2.734 5.934 18.674 1.00 86.94 176 LEU A O 1
ATOM 1400 N N . ILE A 1 177 ? -3.310 7.307 16.990 1.00 87.62 177 ILE A N 1
ATOM 1401 C CA . ILE A 1 177 ? -3.818 8.401 17.837 1.00 87.62 177 ILE A CA 1
ATOM 1402 C C . ILE A 1 177 ? -5.310 8.256 18.190 1.00 87.62 177 ILE A C 1
ATOM 1404 O O . ILE A 1 177 ? -5.905 9.211 18.680 1.00 87.62 177 ILE A O 1
ATOM 1408 N N . ASN A 1 178 ? -5.908 7.077 17.973 1.00 81.25 178 ASN A N 1
ATOM 1409 C CA . ASN A 1 178 ? -7.315 6.773 18.261 1.00 81.25 178 ASN A CA 1
ATOM 1410 C C . ASN A 1 178 ? -8.302 7.694 17.525 1.00 81.25 178 ASN A C 1
ATOM 1412 O O . ASN A 1 178 ? -9.244 8.214 18.122 1.00 81.25 178 ASN A O 1
ATOM 1416 N N . THR A 1 179 ? -8.085 7.911 16.225 1.00 81.44 179 THR A N 1
ATOM 1417 C CA . THR A 1 179 ? -9.049 8.655 15.398 1.00 81.44 179 THR A CA 1
ATOM 1418 C C . THR A 1 179 ? -10.430 7.985 15.432 1.00 81.44 179 THR A C 1
ATOM 1420 O O . THR A 1 179 ? -10.543 6.761 15.562 1.00 81.44 179 THR A O 1
ATOM 1423 N N . SER A 1 180 ? -11.474 8.813 15.317 1.00 81.00 180 SER A N 1
ATOM 1424 C CA . SER A 1 180 ? -12.872 8.381 15.268 1.00 81.00 180 SER A CA 1
ATOM 1425 C C . SER A 1 180 ? -13.089 7.263 14.244 1.00 81.00 180 SER A C 1
ATOM 1427 O O . SER A 1 180 ? -12.485 7.279 13.168 1.00 81.00 180 SER A O 1
ATOM 1429 N N . ALA A 1 181 ? -13.954 6.306 14.581 1.00 80.75 181 ALA A N 1
ATOM 1430 C CA . ALA A 1 181 ? -14.424 5.298 13.635 1.00 80.75 181 ALA A CA 1
ATOM 1431 C C . ALA A 1 181 ? -15.238 5.925 12.482 1.00 80.75 181 ALA A C 1
ATOM 1433 O O . ALA A 1 181 ? -15.543 7.120 12.493 1.00 80.75 181 ALA A O 1
ATOM 1434 N N . ASP A 1 182 ? -15.595 5.113 11.483 1.00 82.56 182 ASP A N 1
ATOM 1435 C CA . ASP A 1 182 ? -16.416 5.562 10.354 1.00 82.56 182 ASP A CA 1
ATOM 1436 C C . ASP A 1 182 ? -17.737 6.196 10.834 1.00 82.56 182 ASP A C 1
ATOM 1438 O O . ASP A 1 182 ? -18.283 5.819 11.877 1.00 82.56 182 ASP A O 1
ATOM 1442 N N . GLU A 1 183 ? -18.243 7.179 10.083 1.00 83.25 183 GLU A N 1
ATOM 1443 C CA . GLU A 1 183 ? -19.445 7.944 10.455 1.00 83.25 183 GLU A CA 1
ATOM 1444 C C . GLU A 1 183 ? -20.667 7.040 10.648 1.00 83.25 183 GLU A C 1
ATOM 1446 O O . GLU A 1 183 ? -21.405 7.232 11.610 1.00 83.25 183 GLU A O 1
ATOM 1451 N N . ASP A 1 184 ? -20.823 6.008 9.813 1.00 86.12 184 ASP A N 1
ATOM 1452 C CA . ASP A 1 184 ? -21.913 5.030 9.921 1.00 86.12 184 ASP A CA 1
ATOM 1453 C C . ASP A 1 184 ? -21.855 4.257 11.252 1.00 86.12 184 ASP A C 1
ATOM 1455 O O . ASP A 1 184 ? -22.859 4.120 11.948 1.00 86.12 184 ASP A O 1
ATOM 1459 N N . ILE A 1 185 ? -20.659 3.820 11.668 1.00 85.94 185 ILE A N 1
ATOM 1460 C CA . ILE A 1 185 ? -20.457 3.102 12.939 1.00 85.94 185 ILE A CA 1
ATOM 1461 C C . ILE A 1 185 ? -20.757 4.028 14.121 1.00 85.94 185 ILE A C 1
ATOM 1463 O O . ILE A 1 185 ? -21.401 3.626 15.091 1.00 85.94 185 ILE A O 1
ATOM 1467 N N . ASN A 1 186 ? -20.292 5.276 14.047 1.00 87.12 186 ASN A N 1
ATOM 1468 C CA . ASN A 1 186 ? -20.605 6.281 15.057 1.00 87.12 186 ASN A CA 1
ATOM 1469 C C . ASN A 1 186 ? -22.107 6.564 15.123 1.00 87.12 186 ASN A C 1
ATOM 1471 O O . ASN A 1 186 ? -22.643 6.715 16.217 1.00 87.12 186 ASN A O 1
ATOM 1475 N N . TYR A 1 187 ? -22.792 6.640 13.984 1.00 88.81 187 TYR A N 1
ATOM 1476 C CA . TYR A 1 187 ? -24.232 6.861 13.922 1.00 88.81 187 TYR A CA 1
ATOM 1477 C C . TYR A 1 187 ? -25.004 5.718 14.592 1.00 88.81 187 TYR A C 1
ATOM 1479 O O . TYR A 1 187 ? -25.840 5.972 15.462 1.00 88.81 187 TYR A O 1
ATOM 1487 N N . ASP A 1 188 ? -24.663 4.470 14.266 1.00 90.56 188 ASP A N 1
ATOM 1488 C CA . ASP A 1 188 ? -25.288 3.282 14.850 1.00 90.56 188 ASP A CA 1
ATOM 1489 C C . ASP A 1 188 ? -25.080 3.214 16.369 1.00 90.56 188 ASP A C 1
ATOM 1491 O O . ASP A 1 188 ? -26.032 2.995 17.123 1.00 90.56 188 ASP A O 1
ATOM 1495 N N . ILE A 1 189 ? -23.851 3.457 16.840 1.00 90.75 189 ILE A N 1
ATOM 1496 C CA . ILE A 1 189 ? -23.542 3.443 18.277 1.00 90.75 189 ILE A CA 1
ATOM 1497 C C . ILE A 1 189 ? -24.253 4.588 18.999 1.00 90.75 189 ILE A C 1
ATOM 1499 O O . ILE A 1 189 ? -24.852 4.358 20.046 1.00 90.75 189 ILE A O 1
ATOM 1503 N N . ASN A 1 190 ? -24.250 5.801 18.443 1.00 90.19 190 ASN A N 1
ATOM 1504 C CA . ASN A 1 190 ? -24.949 6.934 19.050 1.00 90.19 190 ASN A CA 1
ATOM 1505 C C . ASN A 1 190 ? -26.464 6.698 19.136 1.00 90.19 190 ASN A C 1
ATOM 1507 O O . ASN A 1 190 ? -27.078 7.056 20.138 1.00 90.19 190 ASN A O 1
ATOM 1511 N N . ASN A 1 191 ? -27.075 6.066 18.130 1.00 91.94 191 ASN A N 1
ATOM 1512 C CA . ASN A 1 191 ? -28.494 5.709 18.173 1.00 91.94 191 ASN A CA 1
ATOM 1513 C C . ASN A 1 191 ? -28.797 4.650 19.240 1.00 91.94 191 ASN A C 1
ATOM 1515 O O . ASN A 1 191 ? -29.792 4.769 19.958 1.00 91.94 191 ASN A O 1
ATOM 1519 N N . LEU A 1 192 ? -27.938 3.635 19.375 1.00 91.69 192 LEU A N 1
ATOM 1520 C CA . LEU A 1 192 ? -28.059 2.631 20.435 1.00 91.69 192 LEU A CA 1
ATOM 1521 C C . LEU A 1 192 ? -27.948 3.272 21.822 1.00 91.69 192 LEU A C 1
ATOM 1523 O O . LEU A 1 192 ? -28.775 3.002 22.689 1.00 91.69 192 LEU A O 1
ATOM 1527 N N . VAL A 1 193 ? -26.969 4.157 22.018 1.00 91.81 193 VAL A N 1
ATOM 1528 C CA . VAL A 1 193 ? -26.756 4.855 23.294 1.00 91.81 193 VAL A CA 1
ATOM 1529 C C . VAL A 1 193 ? -27.935 5.770 23.633 1.00 91.81 193 VAL A C 1
ATOM 1531 O O . VAL A 1 193 ? -28.411 5.734 24.765 1.00 91.81 193 VAL A O 1
ATOM 1534 N N . LYS A 1 194 ? -28.484 6.499 22.652 1.00 89.88 194 LYS A N 1
ATOM 1535 C CA . LYS A 1 194 ? -29.706 7.299 22.839 1.00 89.88 194 LYS A CA 1
ATOM 1536 C C . LYS A 1 194 ? -30.922 6.459 23.214 1.00 89.88 194 LYS A C 1
ATOM 1538 O O . LYS A 1 194 ? -31.680 6.851 24.088 1.00 89.88 194 LYS A O 1
ATOM 1543 N N . THR A 1 195 ? -31.079 5.284 22.606 1.00 91.25 195 THR A N 1
ATOM 1544 C CA . THR A 1 195 ? -32.189 4.376 22.942 1.00 91.25 195 THR A CA 1
ATOM 1545 C C . THR A 1 195 ? -32.132 3.964 24.418 1.00 91.25 195 THR A C 1
ATOM 1547 O O . THR A 1 195 ? -33.153 3.960 25.098 1.00 91.25 195 THR A O 1
ATOM 1550 N N . VAL A 1 196 ? -30.931 3.676 24.934 1.00 90.62 196 VAL A N 1
ATOM 1551 C CA . VAL A 1 196 ? -30.718 3.354 26.355 1.00 90.62 196 VAL A CA 1
ATOM 1552 C C . VAL A 1 196 ? -30.937 4.581 27.246 1.00 90.62 196 VAL A C 1
ATOM 1554 O O . VAL A 1 196 ? -31.532 4.457 28.315 1.00 90.62 196 VAL A O 1
ATOM 1557 N N . GLN A 1 197 ? -30.490 5.764 26.815 1.00 90.06 197 GLN A N 1
ATOM 1558 C CA . GLN A 1 197 ? -30.730 7.018 27.534 1.00 90.06 197 GLN A CA 1
ATOM 1559 C C . GLN A 1 197 ? -32.233 7.261 27.743 1.00 90.06 197 GLN A C 1
ATOM 1561 O O . GLN A 1 197 ? -32.647 7.547 28.866 1.00 90.06 197 GLN A O 1
ATOM 1566 N N . ASP A 1 198 ? -33.037 7.082 26.692 1.00 90.31 198 ASP A N 1
ATOM 1567 C CA . ASP A 1 198 ? -34.489 7.268 26.734 1.00 90.31 198 ASP A CA 1
ATOM 1568 C C . ASP A 1 198 ? -35.189 6.195 27.592 1.00 90.31 198 ASP A C 1
ATO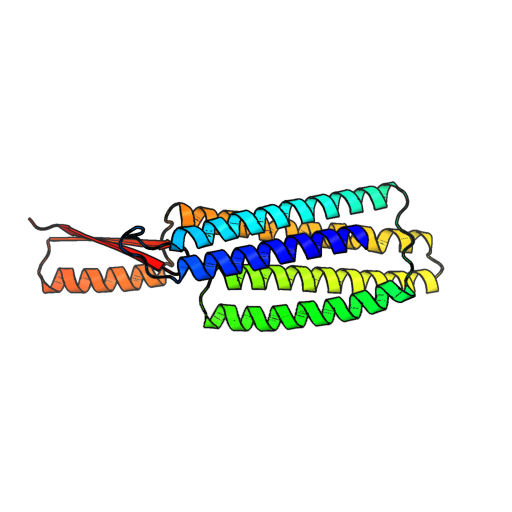M 1570 O O . ASP A 1 198 ? -36.109 6.507 28.345 1.00 90.31 198 ASP A O 1
ATOM 1574 N N . GLU A 1 199 ? -34.747 4.932 27.521 1.00 92.81 199 GLU A N 1
ATOM 1575 C CA . GLU A 1 199 ? -35.335 3.817 28.284 1.00 92.81 199 GLU A CA 1
ATOM 1576 C C . GLU A 1 199 ? -35.136 3.965 29.800 1.00 92.81 199 GLU A C 1
ATOM 1578 O O . GLU A 1 199 ? -36.048 3.688 30.583 1.00 92.81 199 GLU A O 1
ATOM 1583 N N . TYR A 1 200 ? -33.955 4.424 30.219 1.00 89.50 200 TYR A N 1
ATOM 1584 C CA . TYR A 1 200 ? -33.598 4.590 31.631 1.00 89.50 200 TYR A CA 1
ATOM 1585 C C . TYR A 1 200 ? -33.753 6.028 32.138 1.00 89.50 200 TYR A C 1
ATOM 1587 O O . TYR A 1 200 ? -33.449 6.297 33.300 1.00 89.50 200 TYR A O 1
ATOM 1595 N N . ASN A 1 201 ? -34.260 6.932 31.293 1.00 87.62 201 ASN A N 1
ATOM 1596 C CA . ASN A 1 201 ? -34.535 8.329 31.617 1.00 87.62 201 ASN A CA 1
ATOM 1597 C C . ASN A 1 201 ? -33.291 9.067 32.164 1.00 87.62 201 ASN A C 1
ATOM 1599 O O . ASN A 1 201 ? -33.371 9.784 33.163 1.00 87.62 201 ASN A O 1
ATOM 1603 N N . ILE A 1 202 ? -32.141 8.830 31.522 1.00 88.75 202 ILE A N 1
ATOM 1604 C CA . ILE A 1 202 ? -30.832 9.410 31.858 1.00 88.75 202 ILE A CA 1
ATOM 1605 C C . ILE A 1 202 ? -30.736 10.823 31.263 1.00 88.75 202 ILE A C 1
ATOM 1607 O O . ILE A 1 202 ? -31.158 11.048 30.128 1.00 88.75 202 ILE A O 1
ATOM 1611 N N . ASP A 1 203 ? -30.160 11.771 32.006 1.00 85.88 203 ASP A N 1
ATOM 1612 C CA . ASP A 1 203 ? -30.137 13.184 31.604 1.00 85.88 203 ASP A CA 1
ATOM 1613 C C . ASP A 1 203 ? -29.318 13.432 30.335 1.00 85.88 203 ASP A C 1
ATOM 1615 O O . ASP A 1 203 ? -29.767 14.146 29.437 1.00 85.88 203 ASP A O 1
ATOM 1619 N N . ASP A 1 204 ? -28.125 12.840 30.245 1.00 87.25 204 ASP A N 1
ATOM 1620 C CA . ASP A 1 204 ? -27.254 12.990 29.081 1.00 87.25 204 ASP A CA 1
ATOM 1621 C C . ASP A 1 204 ? -26.323 11.783 28.896 1.00 87.25 204 ASP A C 1
ATOM 1623 O O . ASP A 1 204 ? -26.032 11.034 29.837 1.00 87.25 204 ASP A O 1
ATOM 1627 N N . SER A 1 205 ? -25.846 11.585 27.669 1.00 87.81 205 SER A N 1
ATOM 1628 C CA . SER A 1 205 ? -24.915 10.513 27.328 1.00 87.81 205 SER A CA 1
ATOM 1629 C C . SER A 1 205 ? -23.898 10.942 26.272 1.00 87.81 205 SER A C 1
ATOM 1631 O O . SER A 1 205 ? -24.200 11.662 25.321 1.00 87.81 205 SER A O 1
ATOM 1633 N N . VAL A 1 206 ? -22.660 10.472 26.424 1.00 89.00 206 VAL A N 1
ATOM 1634 C CA . VAL A 1 206 ? -21.568 10.724 25.480 1.00 89.00 206 VAL A CA 1
ATOM 1635 C C . VAL A 1 206 ? -20.972 9.394 25.048 1.00 89.00 206 VAL A C 1
ATOM 1637 O O . VAL A 1 206 ? -20.409 8.672 25.866 1.00 89.00 206 VAL A O 1
ATOM 1640 N N . ALA A 1 207 ? -21.047 9.084 23.753 1.00 89.12 207 ALA A N 1
ATOM 1641 C CA . ALA A 1 207 ? -20.367 7.934 23.168 1.00 89.12 207 ALA A CA 1
ATOM 1642 C C . ALA A 1 207 ? -19.132 8.385 22.377 1.00 89.12 207 ALA A C 1
ATOM 1644 O O . ALA A 1 207 ? -19.206 9.261 21.514 1.00 89.12 207 ALA A O 1
ATOM 1645 N N . ARG A 1 208 ? -17.983 7.767 22.653 1.00 90.12 208 ARG A N 1
ATOM 1646 C CA . ARG A 1 208 ? -16.734 7.949 21.906 1.00 90.12 208 ARG A CA 1
ATOM 1647 C C . ARG A 1 208 ? -16.340 6.620 21.285 1.00 90.12 208 ARG A C 1
ATOM 1649 O O . ARG A 1 208 ? -16.160 5.631 21.993 1.00 90.12 208 ARG A O 1
ATOM 1656 N N . VAL A 1 209 ? -16.183 6.600 19.965 1.00 89.88 209 VAL A N 1
ATOM 1657 C CA . VAL A 1 209 ? -15.827 5.390 19.218 1.00 89.88 209 VAL A CA 1
ATOM 1658 C C . VAL A 1 209 ? -14.539 5.631 18.448 1.00 89.88 209 VAL A C 1
ATOM 1660 O O . VAL A 1 209 ? -14.494 6.448 17.532 1.00 89.88 209 VAL A O 1
ATOM 1663 N N . ALA A 1 210 ? -13.493 4.889 18.793 1.00 87.50 210 ALA A N 1
ATOM 1664 C CA . ALA A 1 210 ? -12.218 4.901 18.088 1.00 87.50 210 ALA A CA 1
ATOM 1665 C C . ALA A 1 210 ? -11.961 3.551 17.414 1.00 87.50 210 ALA A C 1
ATOM 1667 O O . ALA A 1 210 ? -12.265 2.496 17.974 1.00 87.50 210 ALA A O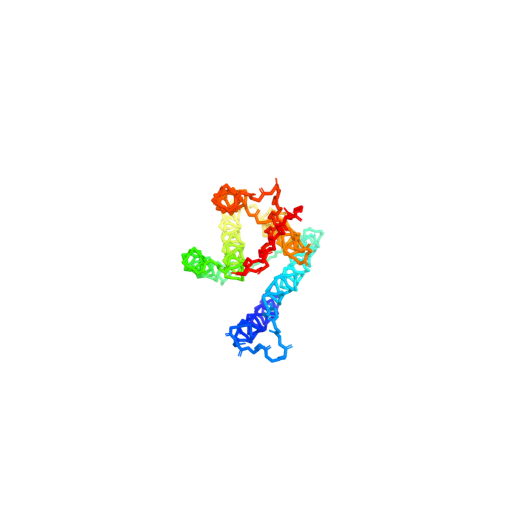 1
ATOM 1668 N N . LYS A 1 211 ? -11.351 3.575 16.227 1.00 84.62 211 LYS A N 1
ATOM 1669 C CA . LYS A 1 211 ? -10.900 2.366 15.524 1.00 84.62 211 LYS A CA 1
ATOM 1670 C C . LYS A 1 211 ? -9.392 2.195 15.697 1.00 84.62 211 LYS A C 1
ATOM 1672 O O . LYS A 1 211 ? -8.632 3.128 15.449 1.00 84.62 211 LYS A O 1
ATOM 1677 N N . ILE A 1 212 ? -8.960 0.993 16.080 1.00 84.19 212 ILE A N 1
ATOM 1678 C CA . ILE A 1 212 ? -7.542 0.629 16.198 1.00 84.19 212 ILE A CA 1
ATOM 1679 C C . ILE A 1 212 ? -7.334 -0.738 15.547 1.00 84.19 212 ILE A C 1
ATOM 1681 O O . ILE A 1 212 ? -7.710 -1.766 16.118 1.00 84.19 212 ILE A O 1
ATOM 1685 N N . GLY A 1 213 ? -6.724 -0.770 14.358 1.00 78.38 213 GLY A N 1
ATOM 1686 C CA . GLY A 1 213 ? -6.585 -2.004 13.588 1.00 78.38 213 GLY A CA 1
ATOM 1687 C C . GLY A 1 213 ? -7.953 -2.639 13.324 1.00 78.38 213 GLY A C 1
ATOM 1688 O O . GLY A 1 213 ? -8.809 -2.050 12.663 1.00 78.38 213 GLY A O 1
ATOM 1689 N N . ARG A 1 214 ? -8.173 -3.843 13.864 1.00 77.81 214 ARG A N 1
ATOM 1690 C CA . ARG A 1 214 ? -9.425 -4.612 13.709 1.00 77.81 214 ARG A CA 1
ATOM 1691 C C . ARG A 1 214 ? -10.395 -4.484 14.886 1.00 77.81 214 ARG A C 1
ATOM 1693 O O . ARG A 1 214 ? -11.441 -5.127 14.871 1.00 77.81 214 ARG A O 1
ATOM 1700 N N . GLU A 1 215 ? -10.063 -3.687 15.898 1.00 81.75 215 GLU A N 1
ATOM 1701 C CA . GLU A 1 215 ? -10.892 -3.491 17.088 1.00 81.75 215 GLU A CA 1
ATOM 1702 C C . GLU A 1 215 ? -11.517 -2.091 17.113 1.00 81.75 215 GLU A C 1
ATOM 1704 O O . GLU A 1 215 ? -10.899 -1.098 16.720 1.00 81.75 215 GLU A O 1
ATOM 1709 N N . LEU A 1 216 ? -12.750 -2.019 17.620 1.00 86.25 216 LEU A N 1
ATOM 1710 C CA . LEU A 1 216 ? -13.408 -0.771 17.993 1.00 86.25 216 LEU A CA 1
ATOM 1711 C C . LEU A 1 216 ? -13.284 -0.597 19.506 1.00 86.25 216 LEU A C 1
ATOM 1713 O O . LEU A 1 216 ? -13.642 -1.495 20.270 1.00 86.25 216 LEU A O 1
ATOM 1717 N N . ARG A 1 217 ? -12.786 0.559 19.940 1.00 86.94 217 ARG A N 1
ATOM 1718 C CA . ARG A 1 217 ? -12.845 0.987 21.336 1.00 86.94 217 ARG A CA 1
ATOM 1719 C C . ARG A 1 217 ? -14.014 1.935 21.495 1.00 86.94 217 ARG A C 1
ATOM 1721 O O . ARG A 1 217 ? -14.047 2.981 20.855 1.00 86.94 217 ARG A O 1
ATOM 1728 N N . ILE A 1 218 ? -14.957 1.530 22.332 1.00 90.44 218 ILE A N 1
ATOM 1729 C CA . ILE A 1 218 ? -16.186 2.262 22.601 1.00 90.44 218 ILE A CA 1
ATOM 1730 C C . ILE A 1 218 ? -16.153 2.649 24.076 1.00 90.44 218 ILE A C 1
ATOM 1732 O O . ILE A 1 218 ? -16.070 1.778 24.941 1.00 90.44 218 ILE A O 1
ATOM 1736 N N . GLU A 1 219 ? -16.186 3.945 24.347 1.00 90.69 219 GLU A N 1
ATOM 1737 C CA . GLU A 1 219 ? -16.349 4.517 25.681 1.00 90.69 219 GLU A CA 1
ATOM 1738 C C . GLU A 1 219 ? -17.707 5.217 25.715 1.00 90.69 219 GLU A C 1
ATOM 1740 O O . GLU A 1 219 ? -18.021 5.997 24.816 1.00 90.69 219 GLU A O 1
ATOM 1745 N N . ILE A 1 220 ? -18.533 4.885 26.705 1.00 92.44 220 ILE A N 1
ATOM 1746 C CA . ILE A 1 220 ? -19.871 5.456 26.870 1.00 92.44 220 ILE A CA 1
ATOM 1747 C C . ILE A 1 220 ? -19.946 6.016 28.283 1.00 92.44 220 ILE A C 1
ATOM 1749 O O . ILE A 1 220 ? -19.851 5.262 29.251 1.00 92.44 220 ILE A O 1
ATOM 1753 N N . ASP A 1 221 ? -20.134 7.325 28.374 1.00 91.94 221 ASP A N 1
ATOM 1754 C CA . ASP A 1 221 ? -20.323 8.052 29.620 1.00 91.94 221 ASP A CA 1
ATOM 1755 C C . ASP A 1 221 ? -21.814 8.397 29.748 1.00 91.94 221 ASP A C 1
ATOM 1757 O O . ASP A 1 221 ? -22.355 9.116 28.909 1.00 91.94 221 ASP A O 1
ATOM 1761 N N . PHE A 1 222 ? -22.485 7.892 30.784 1.00 90.12 222 PHE A N 1
ATOM 1762 C CA . PHE A 1 222 ? -23.846 8.302 31.144 1.00 90.12 222 PHE A CA 1
ATOM 1763 C C . PHE A 1 222 ? -23.783 9.303 32.299 1.00 90.12 222 PHE A C 1
ATOM 1765 O O . PHE A 1 222 ? -23.157 9.027 33.324 1.00 90.12 222 PHE A O 1
ATOM 1772 N N . ILE A 1 223 ? -24.425 10.459 32.138 1.00 88.38 223 ILE A N 1
ATOM 1773 C CA . ILE A 1 223 ? -24.473 11.520 33.146 1.00 88.38 223 ILE A CA 1
ATOM 1774 C C . ILE A 1 223 ? -25.796 11.385 33.896 1.00 88.38 223 ILE A C 1
ATOM 1776 O O . ILE A 1 223 ? -26.867 11.506 33.307 1.00 88.38 223 ILE A O 1
ATOM 1780 N N . VAL A 1 224 ? -25.707 11.106 35.196 1.00 84.88 224 VAL A N 1
ATOM 1781 C CA . VAL A 1 224 ? -26.864 10.917 36.080 1.00 84.88 224 VAL A CA 1
ATOM 1782 C C . VAL A 1 224 ? -26.838 12.019 37.138 1.00 84.88 224 VAL A C 1
ATOM 1784 O O . VAL A 1 224 ? -25.816 12.166 37.818 1.00 84.88 224 VAL A O 1
ATOM 1787 N N . SER A 1 225 ? -27.922 12.793 37.247 1.00 71.88 225 SER A N 1
ATOM 1788 C CA . SER A 1 225 ? -28.096 13.847 38.264 1.00 71.88 225 SER A CA 1
ATOM 1789 C C . SER A 1 225 ? -28.638 13.330 39.593 1.00 71.88 225 SER A C 1
ATOM 1791 O O . SER A 1 225 ? -29.423 12.354 39.591 1.00 71.88 225 SER A O 1
#

Mean predicted aligned error: 8.27 Å

Solvent-accessible surface area (backbone atoms only — not comparable to full-atom values): 11757 Å² total; per-residue (Å²): 107,72,70,59,54,51,52,49,52,52,53,51,50,52,53,50,51,51,50,52,54,49,50,57,57,46,71,49,89,46,60,86,86,30,74,87,59,46,42,69,55,50,29,53,51,47,31,56,52,24,50,53,52,44,53,51,45,48,52,53,30,52,56,21,52,50,34,52,76,69,72,30,52,90,72,70,60,76,66,51,49,58,50,25,53,53,46,21,53,52,28,43,51,52,17,56,52,30,51,56,47,19,72,75,61,64,35,62,69,43,42,52,50,19,52,50,28,43,48,52,14,52,49,24,44,46,51,39,52,27,48,55,50,29,57,54,32,46,75,69,71,39,56,80,62,31,22,38,38,54,33,50,43,46,37,56,52,35,64,64,49,55,55,52,33,54,49,46,31,53,53,23,51,41,30,72,72,51,36,69,45,58,68,68,60,49,50,55,51,48,52,54,51,49,53,51,31,64,74,70,70,45,80,44,74,48,77,47,49,23,33,28,62,78,44,76,50,76,49,74,48,76,45,78,131

Foldseek 3Di:
DVVLVVVVVVVVVVLVVVLVVLVVVQPDDDCPVPVPGDLLVQLVSLLVVLVVVLVSLVVLLVVLVVCVVVQFDDDPLPVQLVVLVVQLVVLVVVLVVLVVVCVVPVFLNSVSVSVVSVLSNVLSVLQNVLSVVLVVCVVVVNNSVNRSSNSVSSNVSSVVCSVPSVVSNVVSVCLSVQHADDPVVVVVVVVVLVVVCVVVVFPDKDWTWGDRGPDIDIDIDTHHD

pLDDT: mean 82.47, std 7.06, range [54.75, 92.81]